Protein 2DBB (pdb70)

Organism: Pyrococcus horikoshii (strain ATCC 700860 / DSM 12428 / JCM 9974 / NBRC 100139 / OT-3) (NCBI:txid70601)

Nearest PDB structures (foldseek):
  2dbb-assembly1_B  TM=1.007E+00  e=8.522E-30  Pyrococcus horikoshii OT3
  7fby-assembly1_A  TM=9.165E-01  e=1.065E-13  Pyrococcus horikoshii OT3
  2zny-assembly2_C  TM=8.801E-01  e=9.626E-12  Pyrococcus horikoshii
  2cg4-assembly1_A  TM=8.301E-01  e=2.222E-11  Escherichia coli
  8q90-assembly1_B  TM=8.398E-01  e=3.535E-10  Haloferax mediterranei

B-factor: mean 34.54, std 11.0, range [16.41, 78.45]

Sequence (294 aa):
KLDRVDMQLVKILSENSRLTYRELADILNTTRQRIARRIDKLKKLGIIRKFTIIPDIDKLGYMYAIVLIKSKVPSDADKVISEISDIEYVKSVEKGVGRYNIIVRLLLPKDIKDAENLISEFLQRIKNAENVEVILISEVRKFEIIMRKLDRVDMQLVKILSENSRLTYRELADILNTTRQRIARRIDKLKKLGIIRKFTIIPDIDKLGYMYAIVLIKSKVPSDADKVISEISDIEYVKSVEKGVGRYNIIVRLLLPKDIKDAENLISEFLQRIKNAENVEVILISEVRKFEII

Foldseek 3Di:
DDDPLLVVLVVVCLVPVPDQLVNSCVVSVHDSVVSVVSVVVCCVVVVDVDRDDDDDLVVVQKWKKKKFFAAPDPVLLVVLCVQQVPDPQWDDWAADDDPGGIMTMGIGGPPVVRRVVVVVVSVVSRPRTPDMDMGTDPDDPDDGDD/DDDDDPLLVVVVVVCQVPVPDQLCNSCVVVVHDSVVSVVSVVVCCVVCVPVDRDDDDPLVVVQKWKKKKFFAAPDPVLVVQLCVLCVPPPQWDDWAADDDPGGIMTMGIFGNDPVRRVVVVVVSCVSRPRTPDMDMGTGPDDDDDGDD

CATH classification: 1.10.10.10 (+1 more: 3.30.70.920)

Solvent-accessible surface area: 14777 Å² total; per-residue (Å²): 228,25,62,195,28,1,38,83,0,1,99,24,0,4,117,58,0,62,23,65,71,146,74,0,4,98,81,16,133,43,71,136,137,152,0,33,164,58,1,41,80,0,93,159,107,21,6,6,107,42,18,2,0,1,2,31,11,71,81,8,0,48,38,5,0,5,0,0,1,58,4,98,73,116,71,30,2,69,140,12,0,81,82,0,24,131,10,132,11,0,6,4,0,1,36,5,89,46,89,0,19,0,5,0,14,0,14,1,23,66,72,110,159,73,0,90,90,42,20,52,68,0,58,127,84,16,146,98,27,100,41,57,42,44,0,40,6,75,81,44,99,29,14,55,2,16,181,94,192,50,67,191,45,15,37,69,0,0,84,37,0,9,98,58,0,63,24,69,70,128,78,0,4,108,102,36,141,44,59,106,88,138,0,31,148,70,1,85,106,2,95,161,81,22,7,6,101,37,23,0,0,2,6,37,13,75,101,12,35,62,24,5,0,6,0,0,0,69,18,114,65,109,83,26,5,64,130,9,0,68,58,0,26,129,21,106,39,0,2,4,0,0,53,9,97,34,115,8,30,0,5,0,14,0,15,0,44,104,75,114,130,71,4,71,87,33,20,64,104,0,55,138,98,20,101,81,26,108,71,55,49,38,0,58,8,67,70,56,115,36,17,42,4,22

Secondary structure (DSSP, 8-state):
---HHHHHHHHHHHH-TT--HHHHHHHTTS-HHHHHHHHHHHHHHTSEEEEEEEE-TGGGTEEEEEEEEEESSHHHHHHHHHHHTT-TTEEEEEEEESS-SEEEEEEEESSHHHHHHHHHHHHHT--SEEEEEEEEEEEEEEE---/-----HHHHHHHHHHTTBTT--HHHHHHHTTS-HHHHHHHHHHHHHTTSEEEEEEEE-TTTTTEEEEEEEEEESSHHHHHHHHHHHTT-TTEEEEEEEESS-SEEEEEEEESSHHHHHHHHHHHHHT--SEEEEEEEEEEEEEEE---

Radius of gyration: 19.8 Å; Cα contacts (8 Å, |Δi|>4): 548; chains: 2; bounding box: 39×53×53 Å

Structure (mmCIF, N/CA/C/O backbone):
data_2DBB
#
_entry.id   2DBB
#
_cell.length_a   46.330
_cell.length_b   118.810
_cell.length_c   132.850
_cell.angle_alpha   90.00
_cell.angle_beta   90.00
_cell.angle_gamma   90.00
#
_symmetry.space_group_name_H-M   'I 2 2 2'
#
loop_
_entity.id
_entity.type
_entity.pdbx_description
1 polymer 'Putative HTH-type transcriptional regulator PH0061'
2 water water
#
loop_
_atom_site.group_PDB
_atom_site.id
_atom_site.type_symbol
_atom_site.label_atom_id
_atom_site.label_alt_id
_atom_site.label_comp_id
_atom_site.label_asym_id
_atom_site.label_entity_id
_atom_site.label_seq_id
_atom_site.pdbx_PDB_ins_code
_atom_site.Cartn_x
_atom_site.Cartn_y
_atom_site.Cartn_z
_atom_site.occupancy
_atom_site.B_iso_or_equiv
_atom_site.auth_seq_id
_atom_site.auth_comp_id
_atom_site.auth_asym_id
_atom_site.auth_atom_id
_atom_site.pdbx_PDB_model_num
ATOM 1 N N . LYS A 1 6 ? 20.242 10.539 24.125 1.00 62.45 6 LYS A N 1
ATOM 2 C CA . LYS A 1 6 ? 21.377 11.348 24.654 1.00 62.17 6 LYS A CA 1
ATOM 3 C C . LYS A 1 6 ? 21.433 12.727 24.005 1.00 60.86 6 LYS A C 1
ATOM 4 O O . LYS A 1 6 ? 21.163 12.876 22.810 1.00 61.74 6 LYS A O 1
ATOM 10 N N . LEU A 1 7 ? 21.785 13.732 24.801 1.00 59.03 7 LEU A N 1
ATOM 11 C CA . LEU A 1 7 ? 21.894 15.100 24.307 1.00 56.65 7 LEU A CA 1
ATOM 12 C C . LEU A 1 7 ? 23.122 15.216 23.414 1.00 55.16 7 LEU A C 1
ATOM 13 O O . LEU A 1 7 ? 24.131 14.546 23.643 1.00 54.87 7 LEU A O 1
ATOM 18 N N . ASP A 1 8 ? 23.043 16.067 22.397 1.00 53.10 8 ASP A N 1
ATOM 19 C CA . ASP A 1 8 ? 24.173 16.233 21.501 1.00 51.71 8 ASP A CA 1
ATOM 20 C C . ASP A 1 8 ? 25.258 17.134 22.087 1.00 49.88 8 ASP A C 1
ATOM 21 O O . ASP A 1 8 ? 25.095 17.741 23.147 1.00 49.08 8 ASP A O 1
ATOM 26 N N . ARG A 1 9 ? 26.367 17.193 21.365 1.00 47.72 9 ARG A N 1
ATOM 27 C CA . ARG A 1 9 ? 27.548 17.971 21.707 1.00 45.59 9 ARG A CA 1
ATOM 28 C C . ARG A 1 9 ? 27.281 19.408 22.160 1.00 43.65 9 ARG A C 1
ATOM 29 O O . ARG A 1 9 ? 27.843 19.868 23.157 1.00 41.00 9 ARG A O 1
ATOM 37 N N . VAL A 1 10 ? 26.427 20.117 21.432 1.00 42.06 10 VAL A N 1
ATOM 38 C CA . VAL A 1 10 ? 26.115 21.500 21.771 1.00 39.98 10 VAL A CA 1
ATOM 39 C C . VAL A 1 10 ? 25.261 21.617 23.033 1.00 38.19 10 VAL A C 1
ATOM 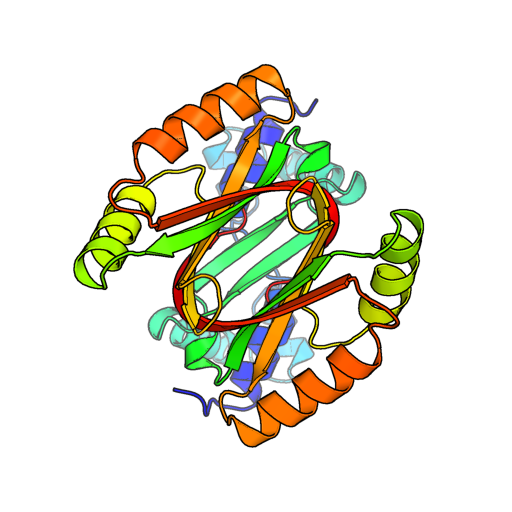40 O O . VAL A 1 10 ? 25.552 22.435 23.904 1.00 37.92 10 VAL A O 1
ATOM 44 N N . ASP A 1 11 ? 24.211 20.805 23.132 1.00 38.18 11 ASP A N 1
ATOM 45 C CA . ASP A 1 11 ? 23.335 20.823 24.305 1.00 38.93 11 ASP A CA 1
ATOM 46 C C . ASP A 1 11 ? 24.124 20.533 25.582 1.00 37.52 11 ASP A C 1
ATOM 47 O O . ASP A 1 11 ? 23.928 21.174 26.616 1.00 36.60 11 ASP A O 1
ATOM 52 N N . MET A 1 12 ? 25.016 19.555 25.497 1.00 36.54 12 MET A N 1
ATOM 53 C CA . MET A 1 12 ? 25.841 19.159 26.628 1.00 35.68 12 MET A CA 1
ATOM 54 C C . MET A 1 12 ? 26.700 20.351 27.066 1.00 34.26 12 MET A C 1
ATOM 55 O O . MET A 1 12 ? 26.797 20.662 28.255 1.00 31.70 12 MET A O 1
ATOM 60 N N . GLN A 1 13 ? 27.309 21.027 26.099 1.00 32.83 13 GLN A N 1
ATOM 61 C CA . GLN A 1 13 ? 28.155 22.176 26.402 1.00 33.62 13 GLN A CA 1
ATOM 62 C C . GLN A 1 13 ? 27.325 23.372 26.868 1.00 32.97 13 GLN A C 1
ATOM 63 O O . GLN A 1 13 ? 27.799 24.200 27.646 1.00 31.67 13 GLN A O 1
ATOM 69 N N . LEU A 1 14 ? 26.084 23.452 26.394 1.00 32.16 14 LEU A N 1
ATOM 70 C CA . LEU A 1 14 ? 25.186 24.537 26.777 1.00 32.96 14 LEU A CA 1
ATOM 71 C C . LEU A 1 14 ? 24.803 24.421 28.249 1.00 32.36 14 LEU A C 1
ATOM 72 O O . LEU A 1 14 ? 24.829 25.406 28.997 1.00 32.60 14 LEU A O 1
ATOM 77 N N . VAL A 1 15 ? 24.438 23.210 28.656 1.00 31.61 15 VAL A N 1
ATOM 78 C CA . VAL A 1 15 ? 24.062 22.948 30.039 1.00 31.71 15 VAL A CA 1
ATOM 79 C C . VAL A 1 15 ? 25.224 23.355 30.942 1.00 29.70 15 VAL A C 1
ATOM 80 O O . VAL A 1 15 ? 25.023 23.993 31.977 1.00 30.33 15 VAL A O 1
ATOM 84 N N . LYS A 1 16 ? 26.436 22.993 30.530 1.00 29.28 16 LYS A N 1
ATOM 85 C CA . LYS A 1 16 ? 27.654 23.309 31.274 1.00 30.81 16 LYS A CA 1
ATOM 86 C C . LYS A 1 16 ? 27.828 24.813 31.450 1.00 29.35 16 LYS A C 1
ATOM 87 O O . LYS A 1 16 ? 28.085 25.293 32.553 1.00 28.46 16 LYS A O 1
ATOM 93 N N . ILE A 1 17 ? 27.717 25.546 30.345 1.00 27.29 17 ILE A N 1
ATOM 94 C CA . ILE A 1 17 ? 27.856 26.995 30.360 1.00 26.02 17 ILE A CA 1
ATOM 95 C C . ILE A 1 17 ? 26.817 27.637 31.283 1.00 26.13 17 ILE A C 1
ATOM 96 O O . ILE A 1 17 ? 27.150 28.468 32.124 1.00 26.16 17 ILE A O 1
ATOM 101 N N . LEU A 1 18 ? 25.558 27.245 31.124 1.00 24.84 18 LEU A N 1
ATOM 102 C CA . LEU A 1 18 ? 24.489 27.794 31.945 1.00 24.87 18 LEU A CA 1
ATOM 103 C C . LEU A 1 18 ? 24.659 27.421 33.422 1.00 26.79 18 LEU A C 1
ATOM 104 O O . LEU A 1 18 ? 24.201 28.144 34.307 1.00 25.92 18 LEU A O 1
ATOM 109 N N . SER A 1 19 ? 25.322 26.298 33.692 1.00 27.67 19 SER A N 1
ATOM 110 C CA . SER A 1 19 ? 25.546 25.889 35.075 1.00 27.60 19 SER A CA 1
ATOM 111 C C . SER A 1 19 ? 26.552 26.839 35.710 1.00 27.06 19 SER A C 1
ATOM 112 O O . SER A 1 19 ? 26.553 27.031 36.924 1.00 25.90 19 SER A O 1
ATOM 115 N N . GLU A 1 20 ? 27.411 27.429 34.885 1.00 27.93 20 GLU A N 1
ATOM 116 C CA . GLU A 1 20 ? 28.413 28.366 35.388 1.00 31.58 20 GLU A CA 1
ATOM 117 C C . GLU A 1 20 ? 27.846 29.783 35.499 1.00 30.49 20 GLU A C 1
ATOM 118 O O . GLU A 1 20 ? 28.135 30.505 36.457 1.00 31.59 20 GLU A O 1
ATOM 124 N N . ASN A 1 21 ? 27.042 30.180 34.518 1.00 29.34 21 ASN A N 1
ATOM 125 C CA . ASN A 1 21 ? 26.430 31.511 34.511 1.00 29.49 21 ASN A CA 1
ATOM 126 C C . ASN A 1 21 ? 25.113 31.426 33.752 1.00 28.91 21 ASN A C 1
ATOM 127 O O . ASN A 1 21 ? 25.091 31.508 32.522 1.00 28.68 21 ASN A O 1
ATOM 132 N N . SER A 1 22 ? 24.019 31.272 34.486 1.00 27.29 22 SER A N 1
ATOM 133 C CA . SER A 1 22 ? 22.709 31.141 33.866 1.00 28.19 22 SER A CA 1
ATOM 134 C C . SER A 1 22 ? 22.115 32.444 33.339 1.00 28.40 22 SER A C 1
ATOM 135 O O . SER A 1 22 ? 21.050 32.416 32.729 1.00 28.59 22 SER A O 1
ATOM 138 N N . ARG A 1 23 ? 22.779 33.575 33.578 1.00 27.82 23 ARG A N 1
ATOM 139 C CA . ARG A 1 23 ? 22.271 34.858 33.094 1.00 30.41 23 ARG A CA 1
ATOM 140 C C . ARG A 1 23 ? 22.930 35.309 31.795 1.00 32.39 23 ARG A C 1
ATOM 141 O O . ARG A 1 23 ? 22.805 36.471 31.407 1.00 33.27 23 ARG A O 1
ATOM 149 N N . LEU A 1 24 ? 23.644 34.405 31.129 1.00 32.78 24 LEU A N 1
ATOM 150 C CA . LEU A 1 24 ? 24.290 34.754 29.869 1.00 33.00 24 LEU A CA 1
ATOM 151 C C . LEU A 1 24 ? 23.240 35.059 28.814 1.00 33.24 24 LEU A C 1
ATOM 152 O O . LEU A 1 24 ? 22.238 34.351 28.694 1.00 32.23 24 LEU A O 1
ATOM 157 N N . THR A 1 25 ? 23.467 36.125 28.057 1.00 35.02 25 THR A N 1
ATOM 158 C CA . THR A 1 25 ? 22.545 36.512 26.998 1.00 35.09 25 THR A CA 1
ATOM 159 C C . THR A 1 25 ? 22.686 35.512 25.857 1.00 36.14 25 THR A C 1
ATOM 160 O O . THR A 1 25 ? 23.746 34.900 25.688 1.00 35.03 25 THR A O 1
ATOM 164 N N . TYR A 1 26 ? 21.619 35.331 25.084 1.00 36.92 26 TYR A N 1
ATOM 165 C CA . TYR A 1 26 ? 21.660 34.407 23.956 1.00 37.60 26 TYR A CA 1
ATOM 166 C C . TYR A 1 26 ? 22.797 34.807 23.019 1.00 38.85 26 TYR A C 1
ATOM 167 O O . TYR A 1 26 ? 23.396 33.965 22.353 1.00 38.06 26 TYR A O 1
ATOM 176 N N . ARG A 1 27 ? 23.081 36.105 22.977 1.00 40.04 27 ARG A N 1
ATOM 177 C CA . ARG A 1 27 ? 24.148 36.637 22.143 1.00 42.04 27 ARG A CA 1
ATOM 178 C C . ARG A 1 27 ? 25.473 36.061 22.621 1.00 40.65 27 ARG A C 1
ATOM 179 O O . ARG A 1 27 ? 26.258 35.539 21.833 1.00 39.33 27 ARG A O 1
ATOM 187 N N . GLU A 1 28 ? 25.713 36.164 23.923 1.00 40.27 28 GLU A N 1
ATOM 188 C CA . GLU A 1 28 ? 26.944 35.651 24.506 1.00 40.42 28 GLU A CA 1
ATOM 189 C C . GLU A 1 28 ? 27.051 34.142 24.327 1.00 38.39 28 GLU A C 1
ATOM 190 O O . GLU A 1 28 ? 28.143 33.615 24.101 1.00 38.86 28 GLU A O 1
ATOM 196 N N . LEU A 1 29 ? 25.916 33.452 24.418 1.00 34.99 29 LEU A N 1
ATOM 197 C CA . LEU A 1 29 ? 25.890 32.002 24.264 1.00 35.08 29 LEU A CA 1
ATOM 198 C C . LEU A 1 29 ? 26.189 31.598 22.822 1.00 36.15 29 LEU A C 1
ATOM 199 O O . LEU A 1 29 ? 26.955 30.668 22.574 1.00 35.55 29 LEU A O 1
ATOM 204 N N . ALA A 1 30 ? 25.583 32.301 21.872 1.00 36.79 30 ALA A N 1
ATOM 205 C CA . ALA A 1 30 ? 25.807 32.010 20.462 1.00 37.63 30 ALA A CA 1
ATOM 206 C C . ALA A 1 30 ? 27.290 32.199 20.141 1.00 37.04 30 ALA A C 1
ATOM 207 O O . ALA A 1 30 ? 27.880 31.394 19.430 1.00 37.54 30 ALA A O 1
ATOM 209 N N . ASP A 1 31 ? 27.884 33.262 20.675 1.00 36.54 31 ASP A N 1
ATOM 210 C CA . ASP A 1 31 ? 29.297 33.541 20.457 1.00 38.62 31 ASP A CA 1
ATOM 211 C C . ASP A 1 31 ? 30.172 32.393 20.954 1.00 38.33 31 ASP A C 1
ATOM 212 O O . ASP A 1 31 ? 31.032 31.896 20.228 1.00 38.86 31 ASP A O 1
ATOM 217 N N . ILE A 1 32 ? 29.948 31.976 22.194 1.00 37.93 32 ILE A N 1
ATOM 218 C CA . ILE A 1 32 ? 30.722 30.892 22.780 1.00 37.01 32 ILE A CA 1
ATOM 219 C C . ILE A 1 32 ? 30.563 29.623 21.962 1.00 37.41 32 ILE A C 1
ATOM 220 O O . ILE A 1 32 ? 31.548 28.991 21.579 1.00 37.83 32 ILE A O 1
ATOM 225 N N . LEU A 1 33 ? 29.312 29.262 21.700 1.00 37.17 33 LEU A N 1
ATOM 226 C CA . LEU A 1 33 ? 28.996 28.057 20.950 1.00 38.13 33 LEU A CA 1
ATOM 227 C C . LEU A 1 33 ? 29.094 28.236 19.444 1.00 38.92 33 LEU A C 1
ATOM 228 O O . LEU A 1 33 ? 28.722 27.342 18.690 1.00 38.63 33 LEU A O 1
ATOM 233 N N . ASN A 1 34 ? 29.591 29.388 19.009 1.00 39.40 34 ASN A N 1
ATOM 234 C CA . ASN A 1 34 ? 29.748 29.662 17.583 1.00 41.70 34 ASN A CA 1
ATOM 235 C C . ASN A 1 34 ? 28.497 29.308 16.781 1.00 41.61 34 ASN A C 1
ATOM 236 O O . ASN A 1 34 ? 28.543 28.452 15.898 1.00 42.40 34 ASN A O 1
ATOM 241 N N . THR A 1 35 ? 27.384 29.964 17.088 1.00 41.75 35 THR A N 1
ATOM 242 C CA . THR A 1 35 ? 26.137 29.712 16.378 1.00 41.14 35 THR A CA 1
ATOM 243 C C . THR A 1 35 ? 25.289 30.985 16.393 1.00 42.02 35 THR A C 1
ATOM 244 O O . THR A 1 35 ? 25.800 32.069 16.676 1.00 41.10 35 THR A O 1
ATOM 248 N N . THR A 1 36 ? 24.002 30.860 16.086 1.00 43.86 36 THR A N 1
ATOM 249 C CA . THR A 1 36 ? 23.114 32.020 16.057 1.00 44.86 36 THR A CA 1
ATOM 250 C C . THR A 1 36 ? 22.184 32.082 17.260 1.00 46.04 36 THR A C 1
ATOM 251 O O . THR A 1 36 ? 21.766 31.048 17.788 1.00 46.66 36 THR A O 1
ATOM 255 N N . ARG A 1 37 ? 21.855 33.300 17.683 1.00 46.33 37 ARG A N 1
ATOM 256 C CA . ARG A 1 37 ? 20.965 33.498 18.819 1.00 46.40 37 ARG A CA 1
ATOM 257 C C . ARG A 1 37 ? 19.656 32.760 18.588 1.00 45.75 37 ARG A C 1
ATOM 258 O O . ARG A 1 37 ? 19.028 32.279 19.531 1.00 45.83 37 ARG A O 1
ATOM 266 N N . GLN A 1 38 ? 19.252 32.658 17.328 1.00 44.79 38 GLN A N 1
ATOM 267 C CA . GLN A 1 38 ? 18.024 31.954 16.991 1.00 45.69 38 GLN A CA 1
ATOM 268 C C . GLN A 1 38 ? 18.153 30.475 17.349 1.00 45.19 38 GLN A C 1
ATOM 269 O O . GLN A 1 38 ? 17.205 29.861 17.841 1.00 44.87 38 GLN A O 1
ATOM 275 N N . ARG A 1 39 ? 19.327 29.904 17.092 1.00 44.15 39 ARG A N 1
ATOM 276 C CA . ARG A 1 39 ? 19.562 28.495 17.390 1.00 44.02 39 ARG A CA 1
ATOM 277 C C . ARG A 1 39 ? 19.674 28.261 18.894 1.00 40.78 39 ARG A C 1
ATOM 278 O O . ARG A 1 39 ? 19.209 27.244 19.408 1.00 40.28 39 ARG A O 1
ATOM 286 N N . ILE A 1 40 ? 20.288 29.211 19.592 1.00 38.36 40 ILE A N 1
ATOM 287 C CA . ILE A 1 40 ? 20.441 29.129 21.037 1.00 37.04 40 ILE A CA 1
ATOM 288 C C . ILE A 1 40 ? 19.055 29.150 21.676 1.00 37.85 40 ILE A C 1
ATOM 289 O O . ILE A 1 40 ? 18.733 28.314 22.519 1.00 36.61 40 ILE A O 1
ATOM 294 N N . ALA A 1 41 ? 18.232 30.104 21.255 1.00 38.62 41 ALA A N 1
ATOM 295 C CA . ALA A 1 41 ? 16.876 30.229 21.776 1.00 40.04 41 ALA A CA 1
ATOM 296 C C . ALA A 1 41 ? 16.110 28.918 21.603 1.00 39.47 41 ALA A C 1
ATOM 297 O O . ALA A 1 41 ? 15.404 28.480 22.507 1.00 40.04 41 ALA A O 1
ATOM 299 N N . ARG A 1 42 ? 16.264 28.292 20.441 1.00 41.36 42 ARG A N 1
ATOM 300 C CA . ARG A 1 42 ? 15.582 27.032 20.148 1.00 42.33 42 ARG A CA 1
ATOM 301 C C . ARG A 1 42 ? 16.091 25.862 20.992 1.00 41.57 42 ARG A C 1
ATOM 302 O O . ARG A 1 42 ? 15.304 25.051 21.480 1.00 39.05 42 ARG A O 1
ATOM 310 N N . ARG A 1 43 ? 17.406 25.765 21.160 1.00 40.87 43 ARG A N 1
ATOM 311 C CA . ARG A 1 43 ? 17.962 24.678 21.960 1.00 40.49 43 ARG A CA 1
ATOM 312 C C . ARG A 1 43 ? 17.518 24.791 23.417 1.00 38.14 43 ARG A C 1
ATOM 313 O O . ARG A 1 43 ? 17.018 23.828 23.998 1.00 36.64 43 ARG A O 1
ATOM 321 N N . ILE A 1 44 ? 17.682 25.971 24.003 1.00 37.77 44 ILE A N 1
ATOM 322 C CA . ILE A 1 44 ? 17.279 26.173 25.384 1.00 38.45 44 ILE A CA 1
ATOM 323 C C . ILE A 1 44 ? 15.787 25.900 25.547 1.00 38.42 44 ILE A C 1
ATOM 324 O O . ILE A 1 44 ? 15.358 25.338 26.556 1.00 38.36 44 ILE A O 1
ATOM 329 N N . ASP A 1 45 ? 14.997 26.289 24.552 1.00 38.67 45 ASP A N 1
ATOM 330 C CA . ASP A 1 45 ? 13.562 26.053 24.616 1.00 40.39 45 ASP A CA 1
ATOM 331 C C . ASP A 1 45 ? 13.285 24.555 24.681 1.00 39.37 45 ASP A C 1
ATOM 332 O O . ASP A 1 45 ? 12.405 24.106 25.409 1.00 39.92 45 ASP A O 1
ATOM 337 N N . LYS A 1 46 ? 14.046 23.786 23.912 1.00 39.79 46 LYS A N 1
ATOM 338 C CA . LYS A 1 46 ? 13.890 22.337 23.878 1.00 39.84 46 LYS A CA 1
ATOM 339 C C . LYS A 1 46 ? 14.336 21.730 25.209 1.00 39.74 46 LYS A C 1
ATOM 340 O O . LYS A 1 46 ? 13.648 20.883 25.783 1.00 37.40 46 LYS A O 1
ATOM 346 N N . LEU A 1 47 ? 15.492 22.170 25.696 1.00 39.06 47 LEU A N 1
ATOM 347 C CA . LEU A 1 47 ? 16.021 21.666 26.957 1.00 39.66 47 LEU A CA 1
ATOM 348 C C . LEU A 1 47 ? 15.035 21.879 28.098 1.00 39.58 47 LEU A C 1
ATOM 349 O O . LEU A 1 47 ? 14.869 21.010 28.955 1.00 40.20 47 LEU A O 1
ATOM 354 N N . LYS A 1 48 ? 14.385 23.038 28.110 1.00 38.97 48 LYS A N 1
ATOM 355 C CA . LYS A 1 48 ? 13.417 23.346 29.156 1.00 40.45 48 LYS A CA 1
ATOM 356 C C . LYS A 1 48 ? 12.157 22.500 29.001 1.00 39.53 48 LYS A C 1
ATOM 357 O O . LYS A 1 48 ? 11.636 21.963 29.979 1.00 38.68 48 LYS A O 1
ATOM 363 N N . LYS A 1 49 ? 11.680 22.370 27.769 1.00 40.41 49 LYS A N 1
ATOM 364 C CA . LYS A 1 49 ? 10.482 21.588 27.512 1.00 42.03 49 LYS A CA 1
ATOM 365 C C . LYS A 1 49 ? 10.676 20.105 27.808 1.00 41.56 49 LYS A C 1
ATOM 366 O O . LYS A 1 49 ? 9.785 19.466 28.361 1.00 40.71 49 LYS A O 1
ATOM 372 N N . LEU A 1 50 ? 11.834 19.555 27.453 1.00 41.11 50 LEU A N 1
ATOM 373 C CA . LEU A 1 50 ? 12.102 18.144 27.728 1.00 40.61 50 LEU A CA 1
ATOM 374 C C . LEU A 1 50 ? 12.302 17.916 29.225 1.00 40.25 50 LEU A C 1
ATOM 375 O O . LEU A 1 50 ? 12.260 16.781 29.704 1.00 41.52 50 LEU A O 1
ATOM 380 N N . GLY A 1 51 ? 12.515 19.001 29.961 1.00 39.58 51 GLY A N 1
ATOM 381 C CA . GLY A 1 51 ? 12.711 18.890 31.396 1.00 37.24 51 GLY A CA 1
ATOM 382 C C . GLY A 1 51 ? 14.162 18.671 31.787 1.00 36.29 51 GLY A C 1
ATOM 383 O O . GLY A 1 51 ? 14.449 18.318 32.929 1.00 36.74 51 GLY A O 1
ATOM 384 N N . ILE A 1 52 ? 15.075 18.869 30.839 1.00 35.05 52 ILE A N 1
ATOM 385 C CA . ILE A 1 52 ? 16.500 18.702 31.099 1.00 33.78 52 ILE A CA 1
ATOM 386 C C . ILE A 1 52 ? 16.960 19.839 32.006 1.00 34.00 52 ILE A C 1
ATOM 387 O O . ILE A 1 52 ? 17.759 19.637 32.916 1.00 33.46 52 ILE A O 1
ATOM 392 N N . ILE A 1 53 ? 16.454 21.039 31.745 1.00 33.15 53 ILE A N 1
ATOM 393 C CA . ILE A 1 53 ? 16.748 22.187 32.584 1.00 33.18 53 ILE A CA 1
ATOM 394 C C . ILE A 1 53 ? 15.417 22.429 33.286 1.00 33.72 53 ILE A C 1
ATOM 395 O O . ILE A 1 53 ? 14.435 22.808 32.647 1.00 32.89 53 ILE A O 1
ATOM 400 N N . ARG A 1 54 ? 15.377 22.181 34.591 1.00 33.82 54 ARG A N 1
ATOM 401 C CA . ARG A 1 54 ? 14.147 22.358 35.352 1.00 34.09 54 ARG A CA 1
ATOM 402 C C . ARG A 1 54 ? 14.023 23.758 35.920 1.00 32.82 54 ARG A C 1
ATOM 403 O O . ARG A 1 54 ? 12.922 24.225 36.203 1.00 31.52 54 ARG A O 1
ATOM 411 N N . LYS A 1 55 ? 15.147 24.441 36.082 1.00 32.05 55 LYS A N 1
ATOM 412 C CA . LYS A 1 55 ? 15.077 25.759 36.678 1.00 31.45 55 LYS A CA 1
ATOM 413 C C . LYS A 1 55 ? 16.345 26.598 36.557 1.00 30.40 55 LYS A C 1
ATOM 414 O O . LYS A 1 55 ? 17.465 26.075 36.532 1.00 28.57 55 LYS A O 1
ATOM 420 N N . PHE A 1 56 ? 16.143 27.907 36.445 1.00 28.80 56 PHE A N 1
ATOM 421 C CA . PHE A 1 56 ? 17.233 28.869 36.389 1.00 28.21 56 PHE A CA 1
ATOM 422 C C . PHE A 1 56 ? 17.193 29.433 37.798 1.00 28.09 56 PHE A C 1
ATOM 423 O O . PHE A 1 56 ? 16.230 30.102 38.177 1.00 29.09 56 PHE A O 1
ATOM 431 N N . THR A 1 57 ? 18.224 29.136 38.581 1.00 27.60 57 THR A N 1
ATOM 432 C CA . THR A 1 57 ? 18.272 29.561 39.975 1.00 25.55 57 THR A CA 1
ATOM 433 C C . THR A 1 57 ? 19.618 30.186 40.346 1.00 25.92 57 THR A C 1
ATOM 434 O O . THR A 1 57 ? 20.425 30.520 39.479 1.00 25.13 57 THR A O 1
ATOM 438 N N . ILE A 1 58 ? 19.848 30.360 41.642 1.00 26.37 58 ILE A N 1
ATOM 439 C CA . ILE A 1 58 ? 21.101 30.925 42.120 1.00 28.31 58 ILE A CA 1
ATOM 440 C C . ILE A 1 58 ? 21.586 30.112 43.313 1.00 28.89 58 ILE A C 1
ATOM 441 O O . ILE A 1 58 ? 20.821 29.358 43.920 1.00 27.52 58 ILE A O 1
ATOM 446 N N . ILE A 1 59 ? 22.870 30.259 43.621 1.00 28.22 59 ILE A N 1
ATOM 447 C CA . ILE A 1 59 ? 23.470 29.608 44.770 1.00 28.68 59 ILE A CA 1
ATOM 448 C C . ILE A 1 59 ? 23.807 30.765 45.709 1.00 30.25 59 ILE A C 1
ATOM 449 O O . ILE A 1 59 ? 24.758 31.512 45.480 1.00 29.24 59 ILE A O 1
ATOM 454 N N . PRO A 1 60 ? 23.001 30.955 46.755 1.00 30.87 60 PRO A N 1
ATOM 455 C CA . PRO A 1 60 ? 23.242 32.033 47.717 1.00 31.43 60 PRO A CA 1
ATOM 456 C C . PRO A 1 60 ? 24.084 31.545 48.891 1.00 30.31 60 PRO A C 1
ATOM 457 O O . PRO A 1 60 ? 24.257 30.344 49.081 1.00 30.03 60 PRO A O 1
ATOM 461 N N . ASP A 1 61 ? 24.619 32.475 49.673 1.00 31.18 61 ASP A N 1
ATOM 462 C CA . ASP A 1 61 ? 25.395 32.092 50.843 1.00 30.70 61 ASP A CA 1
ATOM 463 C C . ASP A 1 61 ? 24.389 31.988 51.983 1.00 30.59 61 ASP A C 1
ATOM 464 O O . ASP A 1 61 ? 23.985 32.997 52.560 1.00 29.13 61 ASP A O 1
ATOM 469 N N . ILE A 1 62 ? 23.986 30.754 52.278 1.00 29.75 62 ILE A N 1
ATOM 470 C CA . ILE A 1 62 ? 23.018 30.434 53.321 1.00 29.88 62 ILE A CA 1
ATOM 471 C C . ILE A 1 62 ? 23.322 31.103 54.652 1.00 27.83 62 ILE A C 1
ATOM 472 O O . ILE A 1 62 ? 22.434 31.655 55.303 1.00 24.55 62 ILE A O 1
ATOM 477 N N . ASP A 1 63 ? 24.581 31.048 55.058 1.00 27.72 63 ASP A N 1
ATOM 478 C CA . ASP A 1 63 ? 24.980 31.658 56.312 1.00 30.00 63 ASP A CA 1
ATOM 479 C C . ASP A 1 63 ? 24.685 33.156 56.341 1.00 29.35 63 ASP A C 1
ATOM 480 O O . ASP A 1 63 ? 24.206 33.683 57.343 1.00 28.89 63 ASP A O 1
ATOM 485 N N . LYS A 1 64 ? 24.976 33.841 55.241 1.00 30.22 64 LYS A N 1
ATOM 486 C CA . LYS A 1 64 ? 24.743 35.277 55.163 1.00 29.22 64 LYS A CA 1
ATOM 487 C C . LYS A 1 64 ? 23.264 35.653 55.173 1.00 29.30 64 LYS A C 1
ATOM 488 O O . LYS A 1 64 ? 22.918 36.807 55.426 1.00 30.39 64 LYS A O 1
ATOM 494 N N . LEU A 1 65 ? 22.386 34.694 54.895 1.00 27.66 65 LEU A N 1
ATOM 495 C CA . LEU A 1 65 ? 20.950 34.979 54.905 1.00 27.12 65 LEU A CA 1
ATOM 496 C C . LEU A 1 65 ? 20.338 34.656 56.269 1.00 26.31 65 LEU A C 1
ATOM 497 O O . LEU A 1 65 ? 19.149 34.899 56.503 1.00 27.15 65 LEU A O 1
ATOM 502 N N . GLY A 1 66 ? 21.148 34.097 57.161 1.00 24.93 66 GLY A N 1
ATOM 503 C CA . GLY A 1 66 ? 20.661 33.767 58.492 1.00 23.87 66 GLY A CA 1
ATOM 504 C C . GLY A 1 66 ? 20.126 32.355 58.667 1.00 24.48 66 GLY A C 1
ATOM 505 O O . GLY A 1 66 ? 19.410 32.077 59.627 1.00 24.48 66 GLY A O 1
ATOM 506 N N . TYR A 1 67 ? 20.474 31.460 57.749 1.00 24.44 67 TYR A N 1
ATOM 507 C CA . TYR A 1 67 ? 20.022 30.077 57.814 1.00 23.21 67 TYR A CA 1
ATOM 508 C C . TYR A 1 67 ? 21.189 29.111 57.965 1.00 24.92 67 TYR A C 1
ATOM 509 O O . TYR A 1 67 ? 22.355 29.490 57.829 1.00 24.18 67 TYR A O 1
ATOM 518 N N . MET A 1 68 ? 20.857 27.852 58.238 1.00 22.66 68 MET A N 1
ATOM 519 C CA . MET A 1 68 ? 21.850 26.801 58.334 1.00 23.40 68 MET A CA 1
ATOM 520 C C . MET A 1 68 ? 21.188 25.544 57.781 1.00 23.81 68 MET A C 1
ATOM 521 O O . MET A 1 68 ? 19.961 25.403 57.819 1.00 22.32 68 MET A O 1
ATOM 526 N N . TYR A 1 69 ? 21.991 24.651 57.222 1.00 21.33 69 TYR A N 1
ATOM 527 C CA . TYR A 1 69 ? 21.446 23.416 56.695 1.00 21.50 69 TYR A CA 1
ATOM 528 C C . TYR A 1 69 ? 21.492 22.330 57.747 1.00 20.64 69 TYR A C 1
ATOM 529 O O . TYR A 1 69 ? 22.179 22.441 58.763 1.00 21.92 69 TYR A O 1
ATOM 538 N N . ALA A 1 70 ? 20.751 21.272 57.469 1.00 22.53 70 ALA A N 1
ATOM 539 C CA . ALA A 1 70 ? 20.700 20.089 58.307 1.00 20.33 70 ALA A CA 1
ATOM 540 C C . ALA A 1 70 ? 20.443 18.981 57.313 1.00 20.22 70 ALA A C 1
ATOM 541 O O . ALA A 1 70 ? 19.637 19.144 56.399 1.00 19.62 70 ALA A O 1
ATOM 543 N N . ILE A 1 71 ? 21.166 17.879 57.463 1.00 20.24 71 ILE A N 1
ATOM 544 C CA . ILE A 1 71 ? 20.999 16.728 56.596 1.00 20.01 71 ILE A CA 1
ATOM 545 C C . ILE A 1 71 ? 20.378 15.635 57.459 1.00 19.92 71 ILE A C 1
ATOM 546 O O . ILE A 1 71 ? 20.874 15.342 58.539 1.00 20.45 71 ILE A O 1
ATOM 551 N N . VAL A 1 72 ? 19.287 15.037 57.004 1.00 19.19 72 VAL A N 1
ATOM 552 C CA . VAL A 1 72 ? 18.689 13.973 57.788 1.00 18.70 72 VAL A CA 1
ATOM 553 C C . VAL A 1 72 ? 18.895 12.666 57.037 1.00 18.17 72 VAL A C 1
ATOM 554 O O . VAL A 1 72 ? 18.626 12.582 55.837 1.00 19.04 72 VAL A O 1
ATOM 558 N N . LEU A 1 73 ? 19.407 11.661 57.741 1.00 17.07 73 LEU A N 1
ATOM 559 C CA . LEU A 1 73 ? 19.657 10.353 57.150 1.00 18.78 73 LEU A CA 1
ATOM 560 C C . LEU A 1 73 ? 18.604 9.407 57.697 1.00 19.17 73 LEU A C 1
ATOM 561 O O . LEU A 1 73 ? 18.448 9.276 58.911 1.00 18.09 73 LEU A O 1
ATOM 566 N N . ILE A 1 74 ? 17.890 8.744 56.801 1.00 18.46 74 ILE A N 1
ATOM 567 C CA . ILE A 1 74 ? 16.832 7.844 57.222 1.00 18.86 74 ILE A CA 1
ATOM 568 C C . ILE A 1 74 ? 16.973 6.447 56.650 1.00 18.15 74 ILE A C 1
ATOM 569 O O . ILE A 1 74 ? 17.225 6.269 55.462 1.00 18.59 74 ILE A O 1
ATOM 574 N N . LYS A 1 75 ? 16.808 5.454 57.512 1.00 19.98 75 LYS A N 1
ATOM 575 C CA . LYS A 1 75 ? 16.854 4.069 57.082 1.00 22.39 75 LYS A CA 1
ATOM 576 C C . LYS A 1 75 ? 15.489 3.466 57.431 1.00 24.35 75 LYS A C 1
ATOM 577 O O . LYS A 1 75 ? 15.154 3.300 58.606 1.00 25.35 75 LYS A O 1
ATOM 583 N N . SER A 1 76 ? 14.701 3.158 56.408 1.00 25.49 76 SER A N 1
ATOM 584 C CA . SER A 1 76 ? 13.367 2.579 56.594 1.00 24.71 76 SER A CA 1
ATOM 585 C C . SER A 1 76 ? 13.498 1.148 57.084 1.00 23.39 76 SER A C 1
ATOM 586 O O . SER A 1 76 ? 14.531 0.501 56.864 1.00 23.31 76 SER A O 1
ATOM 589 N N . LYS A 1 77 ? 12.452 0.649 57.733 1.00 21.22 77 LYS A N 1
ATOM 590 C CA . LYS A 1 77 ? 12.457 -0.719 58.220 1.00 21.41 77 LYS A CA 1
ATOM 591 C C . LYS A 1 77 ? 12.228 -1.643 57.026 1.00 21.82 77 LYS A C 1
ATOM 592 O O . LYS A 1 77 ? 12.799 -2.722 56.962 1.00 19.45 77 LYS A O 1
ATOM 598 N N . VAL A 1 78 ? 11.380 -1.217 56.090 1.00 22.19 78 VAL A N 1
ATOM 599 C CA . VAL A 1 78 ? 11.118 -1.993 54.876 1.00 24.88 78 VAL A CA 1
ATOM 600 C C . VAL A 1 78 ? 11.125 -1.010 53.709 1.00 24.76 78 VAL A C 1
ATOM 601 O O . VAL A 1 78 ? 10.745 0.148 53.868 1.00 25.81 78 VAL A O 1
ATOM 605 N N . PRO A 1 79 ? 11.569 -1.456 52.522 1.00 25.15 79 PRO A N 1
ATOM 606 C CA . PRO A 1 79 ? 11.641 -0.621 51.320 1.00 26.80 79 PRO A CA 1
ATOM 607 C C . PRO A 1 79 ? 10.413 0.222 51.008 1.00 28.60 79 PRO A C 1
ATOM 608 O O . PRO A 1 79 ? 10.538 1.428 50.778 1.00 29.52 79 PRO A O 1
ATOM 612 N N . SER A 1 80 ? 9.234 -0.396 51.003 1.00 28.95 80 SER A N 1
ATOM 613 C CA . SER A 1 80 ? 8.003 0.333 50.685 1.00 31.33 80 SER A CA 1
ATOM 614 C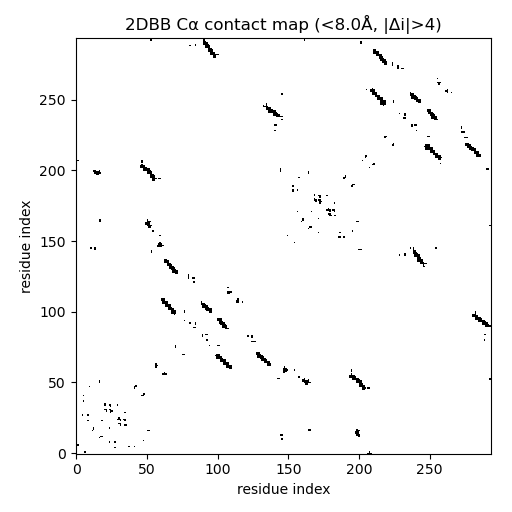 C . SER A 1 80 ? 7.723 1.525 51.595 1.00 30.57 80 SER A C 1
ATOM 615 O O . SER A 1 80 ? 6.985 2.426 51.213 1.00 32.85 80 SER A O 1
ATOM 618 N N . ASP A 1 81 ? 8.311 1.542 52.788 1.00 31.99 81 ASP A N 1
ATOM 619 C CA . ASP A 1 81 ? 8.109 2.663 53.708 1.00 33.66 81 ASP A CA 1
ATOM 620 C C . ASP A 1 81 ? 8.735 3.959 53.177 1.00 33.49 81 ASP A C 1
ATOM 621 O O . ASP A 1 81 ? 8.238 5.054 53.443 1.00 35.36 81 ASP A O 1
ATOM 626 N N . ALA A 1 82 ? 9.828 3.834 52.436 1.00 31.12 82 ALA A N 1
ATOM 627 C CA . ALA A 1 82 ? 10.519 5.000 51.893 1.00 32.98 82 ALA A CA 1
ATOM 628 C C . ALA A 1 82 ? 9.606 5.892 51.054 1.00 34.05 82 ALA A C 1
ATOM 629 O O . ALA A 1 82 ? 9.632 7.119 51.184 1.00 32.80 82 ALA A O 1
ATOM 631 N N . ASP A 1 83 ? 8.802 5.282 50.191 1.00 35.03 83 ASP A N 1
ATOM 632 C CA . ASP A 1 83 ? 7.891 6.054 49.354 1.00 36.98 83 ASP A CA 1
ATOM 633 C C . ASP A 1 83 ? 6.864 6.792 50.202 1.00 34.90 83 ASP A C 1
ATOM 634 O O . ASP A 1 83 ? 6.486 7.921 49.892 1.00 35.00 83 ASP A O 1
ATOM 639 N N . LYS A 1 84 ? 6.423 6.157 51.280 1.00 34.44 84 LYS A N 1
ATOM 640 C CA . LYS A 1 84 ? 5.446 6.776 52.163 1.00 35.38 84 LYS A CA 1
ATOM 641 C C . LYS A 1 84 ? 6.027 8.030 52.809 1.00 35.20 84 LYS A C 1
ATOM 642 O O . LYS A 1 84 ? 5.388 9.083 52.824 1.00 34.68 84 LYS A O 1
ATOM 648 N N . VAL A 1 85 ? 7.241 7.911 53.340 1.00 34.20 85 VAL A N 1
ATOM 649 C CA . VAL A 1 85 ? 7.908 9.038 53.982 1.00 32.87 85 VAL A CA 1
ATOM 650 C C . VAL A 1 85 ? 8.127 10.164 52.979 1.00 33.36 85 VAL A C 1
ATOM 651 O O . VAL A 1 85 ? 7.851 11.330 53.263 1.00 33.85 85 VAL A O 1
ATOM 655 N N . ILE A 1 86 ? 8.623 9.809 51.802 1.00 34.44 86 ILE A N 1
ATOM 656 C CA . ILE A 1 86 ? 8.880 10.795 50.764 1.00 36.66 86 ILE A CA 1
ATOM 657 C C . ILE A 1 86 ? 7.617 11.577 50.399 1.00 39.02 86 ILE A C 1
ATOM 658 O O . ILE A 1 86 ? 7.659 12.793 50.223 1.00 39.75 86 ILE A O 1
ATOM 663 N N . SER A 1 87 ? 6.492 10.882 50.298 1.00 40.83 87 SER A N 1
ATOM 664 C CA . SER A 1 87 ? 5.232 11.534 49.962 1.00 43.04 87 SER A CA 1
ATOM 665 C C . SER A 1 87 ? 4.800 12.474 51.078 1.00 42.88 87 SER A C 1
ATOM 666 O O . SER A 1 87 ? 4.244 13.542 50.829 1.00 43.37 87 SER A O 1
ATOM 669 N N . GLU A 1 88 ? 5.070 12.066 52.311 1.00 42.36 88 GLU A N 1
ATOM 670 C CA . GLU A 1 88 ? 4.704 12.842 53.484 1.00 42.62 88 GLU A CA 1
ATOM 671 C C . GLU A 1 88 ? 5.565 14.085 53.750 1.00 41.49 88 GLU A C 1
ATOM 672 O O . GLU A 1 88 ? 5.077 15.061 54.324 1.00 41.43 88 GLU A O 1
ATOM 678 N N . ILE A 1 89 ? 6.831 14.056 53.339 1.00 37.71 89 ILE A N 1
ATOM 679 C CA . ILE A 1 89 ? 7.730 15.181 53.599 1.00 35.79 89 ILE A CA 1
ATOM 680 C C . ILE A 1 89 ? 8.069 16.077 52.415 1.00 35.69 89 ILE A C 1
ATOM 681 O O . ILE A 1 89 ? 8.495 17.213 52.604 1.00 35.64 89 ILE A O 1
ATOM 686 N N . SER A 1 90 ? 7.897 15.570 51.201 1.00 35.44 90 SER A N 1
ATOM 687 C CA . SER A 1 90 ? 8.233 16.335 50.004 1.00 36.69 90 SER A CA 1
ATOM 688 C C . SER A 1 90 ? 7.567 17.702 49.858 1.00 37.04 90 SER A C 1
ATOM 689 O O . SER A 1 90 ? 8.083 18.567 49.148 1.00 38.36 90 SER A O 1
ATOM 692 N N . ASP A 1 91 ? 6.434 17.901 50.525 1.00 36.19 91 ASP A N 1
ATOM 693 C CA . ASP A 1 91 ? 5.708 19.165 50.441 1.00 36.38 91 ASP A CA 1
ATOM 694 C C . ASP A 1 91 ? 6.084 20.195 51.503 1.00 34.46 91 ASP A C 1
ATOM 695 O O . ASP A 1 91 ? 5.717 21.365 51.392 1.00 36.20 91 ASP A O 1
ATOM 700 N N .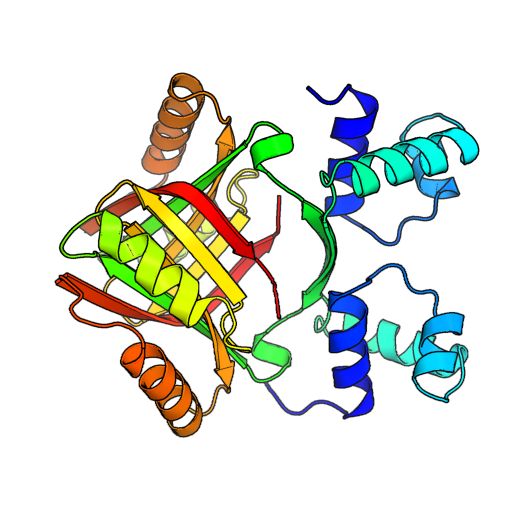 ILE A 1 92 ? 6.806 19.771 52.533 1.00 30.71 92 ILE A N 1
ATOM 701 C CA . ILE A 1 92 ? 7.209 20.694 53.588 1.00 29.76 92 ILE A CA 1
ATOM 702 C C . ILE A 1 92 ? 8.106 21.784 52.997 1.00 28.70 92 ILE A C 1
ATOM 703 O O . ILE A 1 92 ? 9.090 21.497 52.317 1.00 27.30 92 ILE A O 1
ATOM 708 N N . GLU A 1 93 ? 7.744 23.037 53.256 1.00 29.08 93 GLU A N 1
ATOM 709 C CA . GLU A 1 93 ? 8.460 24.198 52.728 1.00 29.78 93 GLU A CA 1
ATOM 710 C C . GLU A 1 93 ? 9.973 24.249 52.957 1.00 28.22 93 GLU A C 1
ATOM 711 O O . GLU A 1 93 ? 10.732 24.565 52.037 1.00 24.98 93 GLU A O 1
ATOM 717 N N . TYR A 1 94 ? 10.411 23.949 54.175 1.00 25.42 94 TYR A N 1
ATOM 718 C CA . TYR A 1 94 ? 11.833 23.992 54.486 1.00 23.65 94 TYR A CA 1
ATOM 719 C C . TYR A 1 94 ? 12.614 22.728 54.121 1.00 23.74 94 TYR A C 1
ATOM 720 O O . TYR A 1 94 ? 13.798 22.612 54.450 1.00 22.46 94 TYR A O 1
ATOM 729 N N . VAL A 1 95 ? 11.952 21.778 53.462 1.00 20.61 95 VAL A N 1
ATOM 730 C CA . VAL A 1 95 ? 12.642 20.581 53.004 1.00 23.14 95 VAL A CA 1
ATOM 731 C C . VAL A 1 95 ? 13.145 20.992 51.618 1.00 24.47 95 VAL A C 1
ATOM 732 O O . VAL A 1 95 ? 12.347 21.272 50.722 1.00 27.31 95 VAL A O 1
ATOM 736 N N . LYS A 1 96 ? 14.467 21.039 51.452 1.00 22.88 96 LYS A N 1
ATOM 737 C CA . LYS A 1 96 ? 15.073 21.482 50.203 1.00 22.38 96 LYS A CA 1
ATOM 738 C C . LYS A 1 96 ? 15.364 20.391 49.190 1.00 21.98 96 LYS A C 1
ATOM 739 O O . LYS A 1 96 ? 15.380 20.651 47.990 1.00 21.26 96 LYS A O 1
ATOM 745 N N . SER A 1 97 ? 15.626 19.182 49.664 1.00 21.15 97 SER A N 1
ATOM 746 C CA . SER A 1 97 ? 15.884 18.078 48.756 1.00 21.69 97 SER A CA 1
ATOM 747 C C . SER A 1 97 ? 15.559 16.774 49.445 1.00 20.65 97 SER A C 1
ATOM 748 O O . SER A 1 97 ? 15.715 16.628 50.657 1.00 19.76 97 SER A O 1
ATOM 751 N N . VAL A 1 98 ? 15.079 15.832 48.652 1.00 19.88 98 VAL A N 1
ATOM 752 C CA . VAL A 1 98 ? 14.714 14.525 49.147 1.00 19.87 98 VAL A CA 1
ATOM 753 C C . VAL A 1 98 ? 15.220 13.551 48.109 1.00 20.15 98 VAL A C 1
ATOM 754 O O . VAL A 1 98 ? 14.952 13.704 46.920 1.00 20.68 98 VAL A O 1
ATOM 758 N N . GLU A 1 99 ? 15.948 12.544 48.560 1.00 18.11 99 GLU A N 1
ATOM 759 C CA . GLU A 1 99 ? 16.493 11.576 47.640 1.00 20.76 99 GLU A CA 1
ATOM 760 C C . GLU A 1 99 ? 16.360 10.170 48.171 1.00 20.32 99 GLU A C 1
ATOM 761 O O . GLU A 1 99 ? 16.485 9.929 49.374 1.00 18.54 99 GLU A O 1
ATOM 767 N N . LYS A 1 100 ? 16.083 9.243 47.266 1.00 21.08 100 LYS A N 1
ATOM 768 C CA . LYS A 1 100 ? 15.982 7.841 47.644 1.00 24.56 100 LYS A CA 1
ATOM 769 C C . LYS A 1 100 ? 17.376 7.310 47.364 1.00 22.24 100 LYS A C 1
ATOM 770 O O . LYS A 1 100 ? 17.964 7.640 46.338 1.00 21.81 100 LYS A O 1
ATOM 776 N N . GLY A 1 101 ? 17.912 6.503 48.268 1.00 21.91 101 GLY A N 1
ATOM 777 C CA . GLY A 1 101 ? 19.252 5.990 48.054 1.00 24.28 101 GLY A CA 1
ATOM 778 C C . GLY A 1 101 ? 19.435 4.520 48.352 1.00 24.07 101 GLY A C 1
ATOM 779 O O . GLY A 1 101 ? 18.550 3.879 48.908 1.00 23.51 101 GLY A O 1
ATOM 780 N N . VAL A 1 102 ? 20.599 3.998 47.977 1.00 25.51 102 VAL A N 1
ATOM 781 C CA . VAL A 1 102 ? 20.945 2.603 48.205 1.00 26.08 102 VAL A CA 1
ATOM 782 C C . VAL A 1 102 ? 22.218 2.548 49.048 1.00 27.20 102 VAL A C 1
ATOM 783 O O . VAL A 1 102 ? 23.267 3.057 48.646 1.00 24.85 102 VAL A O 1
ATOM 787 N N . GLY A 1 103 ? 22.123 1.919 50.211 1.00 26.56 103 GLY A N 1
ATOM 788 C CA . GLY A 1 103 ? 23.270 1.825 51.091 1.00 27.80 103 GLY A CA 1
ATOM 789 C C . GLY A 1 103 ? 22.811 1.744 52.530 1.00 26.84 103 GLY A C 1
ATOM 790 O O . GLY A 1 103 ? 21.746 1.198 52.804 1.00 27.62 103 GLY A O 1
ATOM 791 N N . ARG A 1 104 ? 23.603 2.290 53.447 1.00 26.67 104 ARG A N 1
ATOM 792 C CA . ARG A 1 104 ? 23.266 2.270 54.866 1.00 25.90 104 ARG A CA 1
ATOM 793 C C . ARG A 1 104 ? 21.974 3.049 55.168 1.00 26.02 104 ARG A C 1
ATOM 794 O O . ARG A 1 104 ? 21.273 2.754 56.137 1.00 24.18 104 ARG A O 1
ATOM 802 N N . TYR A 1 105 ? 21.682 4.057 54.351 1.00 25.07 105 TYR A N 1
ATOM 803 C CA . TYR A 1 105 ? 20.466 4.851 54.518 1.00 24.39 105 TYR A CA 1
ATOM 804 C C . TYR A 1 105 ? 19.776 4.892 53.157 1.00 24.86 105 TYR A C 1
ATOM 805 O O . TYR A 1 105 ? 20.445 4.977 52.124 1.00 24.20 105 TYR A O 1
ATOM 814 N N . ASN A 1 106 ? 18.448 4.819 53.140 1.00 23.26 106 ASN A N 1
ATOM 815 C CA . ASN A 1 106 ? 17.750 4.849 51.864 1.00 21.96 106 ASN A CA 1
ATOM 816 C C . ASN A 1 106 ? 17.043 6.165 51.589 1.00 22.45 106 ASN A C 1
ATOM 817 O O . ASN A 1 106 ? 16.475 6.359 50.518 1.00 21.29 106 ASN A O 1
ATOM 822 N N . ILE A 1 107 ? 17.075 7.076 52.559 1.00 23.04 107 ILE A N 1
ATOM 823 C CA . ILE A 1 107 ? 16.485 8.393 52.351 1.00 22.47 107 ILE A CA 1
ATOM 824 C C . ILE A 1 107 ? 17.384 9.475 52.921 1.00 20.43 107 ILE A C 1
ATOM 825 O O . ILE A 1 107 ? 17.772 9.425 54.088 1.00 18.52 107 ILE A O 1
ATOM 830 N N . ILE A 1 108 ? 17.701 10.458 52.094 1.00 18.81 108 ILE A N 1
ATOM 831 C CA . ILE A 1 108 ? 18.529 11.561 52.524 1.00 18.86 108 ILE A CA 1
ATOM 832 C C . ILE A 1 108 ? 17.744 12.841 52.271 1.00 19.58 108 ILE A C 1
ATOM 833 O O . ILE A 1 108 ? 17.228 13.073 51.172 1.00 19.47 108 ILE A O 1
ATOM 838 N N . VAL A 1 109 ? 17.643 13.655 53.311 1.00 17.08 109 VAL A N 1
ATOM 839 C CA . VAL A 1 109 ? 16.896 14.900 53.252 1.00 19.34 109 VAL A CA 1
ATOM 840 C C . VAL A 1 109 ? 17.742 16.086 53.702 1.00 20.42 109 VAL A C 1
ATOM 841 O O . VAL A 1 109 ? 18.495 15.990 54.674 1.00 20.66 109 VAL A O 1
ATOM 845 N N . ARG A 1 110 ? 17.624 17.200 52.987 1.00 20.03 110 ARG A N 1
ATOM 846 C CA . ARG A 1 110 ? 18.335 18.414 53.365 1.00 19.74 110 ARG A CA 1
ATOM 847 C C . ARG A 1 110 ? 17.281 19.434 53.816 1.00 20.56 110 ARG A C 1
ATOM 848 O O . ARG A 1 110 ? 16.297 19.678 53.116 1.00 20.28 110 ARG A O 1
ATOM 856 N N . LEU A 1 111 ? 17.486 20.011 54.993 1.00 19.38 111 LEU A N 1
ATOM 857 C CA . LEU A 1 111 ? 16.564 20.996 55.534 1.00 19.33 111 LEU A CA 1
ATOM 858 C C . LEU A 1 111 ? 17.241 22.357 55.594 1.00 21.24 111 LEU A C 1
ATOM 859 O O . LEU A 1 111 ? 18.459 22.445 55.785 1.00 20.40 111 LEU A O 1
ATOM 864 N N . LEU A 1 112 ? 16.448 23.412 55.418 1.00 20.14 112 LEU A N 1
ATOM 865 C CA . LEU A 1 112 ? 16.947 24.772 55.520 1.00 21.93 112 LEU A CA 1
ATOM 866 C C . LEU A 1 112 ? 16.334 25.246 56.819 1.00 22.43 112 LEU A C 1
ATOM 867 O O . LEU A 1 112 ? 15.114 25.221 56.982 1.00 24.15 112 LEU A O 1
ATOM 872 N N . LEU A 1 113 ? 17.177 25.674 57.744 1.00 21.56 113 LEU A N 1
ATOM 873 C CA . LEU A 1 113 ? 16.703 26.101 59.044 1.00 23.37 113 LEU A CA 1
ATOM 874 C C . LEU A 1 113 ? 17.280 27.437 59.487 1.00 23.83 113 LEU A C 1
ATOM 875 O O . LEU A 1 113 ? 18.316 27.874 58.996 1.00 23.12 113 LEU A O 1
ATOM 880 N N . PRO A 1 114 ? 16.597 28.112 60.420 1.00 25.14 114 PRO A N 1
ATOM 881 C CA . PRO A 1 114 ? 17.095 29.393 60.918 1.00 25.76 114 PRO A CA 1
ATOM 882 C C . PRO A 1 114 ? 18.297 29.039 61.801 1.00 25.85 114 PRO A C 1
ATOM 883 O O . PRO A 1 114 ? 18.382 27.923 62.302 1.00 25.50 114 PRO A O 1
ATOM 887 N N . LYS A 1 115 ? 19.226 29.966 61.986 1.00 26.39 115 LYS A N 1
ATOM 888 C CA . LYS A 1 115 ? 20.401 29.673 62.799 1.00 29.76 115 LYS A CA 1
ATOM 889 C C . LYS A 1 115 ? 20.096 29.566 64.292 1.00 29.80 115 LYS A C 1
ATOM 890 O O . LYS A 1 115 ? 20.843 28.926 65.032 1.00 31.87 115 LYS A O 1
ATOM 896 N N . ASP A 1 116 ? 19.006 30.183 64.739 1.00 30.74 116 ASP A N 1
ATOM 897 C CA . ASP A 1 116 ? 18.640 30.107 66.154 1.00 31.35 116 ASP A CA 1
ATOM 898 C C . ASP A 1 116 ? 18.322 28.649 66.470 1.00 30.39 116 ASP A C 1
ATOM 899 O O . ASP A 1 116 ? 17.351 28.100 65.957 1.00 29.84 116 ASP A O 1
ATOM 904 N N . ILE A 1 117 ? 19.134 28.029 67.320 1.00 29.62 117 ILE A N 1
ATOM 905 C CA . ILE A 1 117 ? 18.945 26.626 67.653 1.00 28.28 117 ILE A CA 1
ATOM 906 C C . ILE A 1 117 ? 17.553 26.274 68.179 1.00 28.74 117 ILE A C 1
ATOM 907 O O . ILE A 1 117 ? 17.055 25.181 67.919 1.00 26.27 117 ILE A O 1
ATOM 912 N N . LYS A 1 118 ? 16.928 27.180 68.925 1.00 28.47 118 LYS A N 1
ATOM 913 C CA . LYS A 1 118 ? 15.595 26.895 69.449 1.00 29.99 118 LYS A CA 1
ATOM 914 C C . LYS A 1 118 ? 14.591 26.822 68.310 1.00 29.08 118 LYS A C 1
ATOM 915 O O . LYS A 1 118 ? 13.777 25.898 68.251 1.00 30.57 118 LYS A O 1
ATOM 921 N N . ASP A 1 119 ? 14.656 27.790 67.399 1.00 28.30 119 ASP A N 1
ATOM 922 C CA . ASP A 1 119 ? 13.738 27.815 66.264 1.00 28.17 119 ASP A CA 1
ATOM 923 C C . ASP A 1 119 ? 14.030 26.667 65.312 1.00 26.41 119 ASP A C 1
ATOM 924 O O . ASP A 1 119 ? 13.116 26.127 64.691 1.00 25.09 119 ASP A O 1
ATOM 929 N N . ALA A 1 120 ? 15.304 26.302 65.194 1.00 22.57 120 ALA A N 1
ATOM 930 C CA . ALA A 1 120 ? 15.695 25.205 64.321 1.00 22.61 120 ALA A CA 1
ATOM 931 C C . ALA A 1 120 ? 15.159 23.888 64.875 1.00 22.11 120 ALA A C 1
ATOM 932 O O . ALA A 1 120 ? 14.698 23.032 64.121 1.00 24.07 120 ALA A O 1
ATOM 934 N N . GLU A 1 121 ? 15.232 23.735 66.195 1.00 23.28 121 GLU A N 1
ATOM 935 C CA . GLU A 1 121 ? 14.759 22.529 66.871 1.00 25.05 121 GLU A CA 1
ATOM 936 C C . GLU A 1 121 ? 13.261 22.356 66.657 1.00 24.83 121 GLU A C 1
ATOM 937 O O . GLU A 1 121 ? 12.773 21.239 66.468 1.00 24.16 121 GLU A O 1
ATOM 943 N N . ASN A 1 122 ? 12.533 23.467 66.691 1.00 26.03 122 ASN A N 1
ATOM 944 C CA . ASN A 1 122 ? 11.095 23.429 66.484 1.00 27.41 122 ASN A CA 1
ATOM 945 C C . ASN A 1 122 ? 10.805 22.855 65.107 1.00 26.69 122 ASN A C 1
ATOM 946 O O . ASN A 1 122 ? 9.968 21.967 64.967 1.00 27.62 122 ASN A O 1
ATOM 951 N N . LEU A 1 123 ? 11.514 23.344 64.093 1.00 24.03 123 LEU A N 1
ATOM 952 C CA . LEU A 1 123 ? 11.310 22.859 62.732 1.00 23.82 123 LEU A CA 1
ATOM 953 C C . LEU A 1 123 ? 11.757 21.416 62.571 1.00 22.03 123 LEU A C 1
ATOM 954 O O . LEU A 1 123 ? 11.108 20.640 61.884 1.00 19.44 123 LEU A O 1
ATOM 959 N N . ILE A 1 124 ? 12.868 21.050 63.203 1.00 21.63 124 ILE A N 1
ATOM 960 C CA . ILE A 1 124 ? 13.340 19.672 63.107 1.00 21.76 124 ILE A CA 1
ATOM 961 C C . ILE A 1 124 ? 12.322 18.714 63.749 1.00 20.66 124 ILE A C 1
ATOM 962 O O . ILE A 1 124 ? 11.992 17.676 63.177 1.00 19.98 124 ILE A O 1
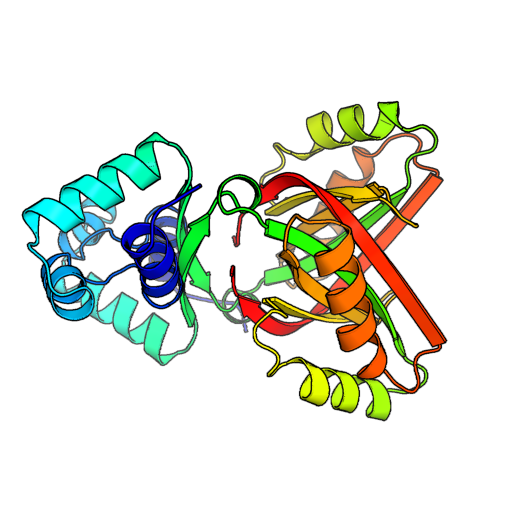ATOM 967 N N . SER A 1 125 ? 11.818 19.073 64.927 1.00 23.86 125 SER A N 1
ATOM 968 C CA . SER A 1 125 ? 10.835 18.245 65.620 1.00 26.49 125 SER A CA 1
ATOM 969 C C . SER A 1 125 ? 9.538 18.103 64.820 1.00 26.98 125 SER A C 1
ATOM 970 O O . SER A 1 125 ? 8.914 17.044 64.818 1.00 26.30 125 SER A O 1
ATOM 973 N N . GLU A 1 126 ? 9.129 19.171 64.149 1.00 26.45 126 GLU A N 1
ATOM 974 C CA . GLU A 1 126 ? 7.915 19.121 63.343 1.00 30.72 126 GLU A CA 1
ATOM 975 C C . GLU A 1 126 ? 8.134 18.159 62.178 1.00 30.05 126 GLU A C 1
ATOM 976 O O . GLU A 1 126 ? 7.229 17.420 61.777 1.00 29.51 126 GLU A O 1
ATOM 982 N N . PHE A 1 127 ? 9.348 18.179 61.639 1.00 28.15 127 PHE A N 1
ATOM 983 C CA . PHE A 1 127 ? 9.699 17.320 60.521 1.00 25.74 127 PHE A CA 1
ATOM 984 C C . PHE A 1 127 ? 9.809 15.854 60.936 1.00 25.06 127 PHE A C 1
ATOM 985 O O . PHE A 1 127 ? 9.267 14.977 60.269 1.00 25.47 127 PHE A O 1
ATOM 993 N N . LEU A 1 128 ? 10.519 15.592 62.031 1.00 25.68 128 LEU A N 1
ATOM 994 C CA . LEU A 1 128 ? 10.710 14.225 62.511 1.00 26.03 128 LEU A CA 1
ATOM 995 C C . LEU A 1 128 ? 9.392 13.554 62.868 1.00 28.42 128 LEU A C 1
ATOM 996 O O . LEU A 1 128 ? 9.254 12.338 62.754 1.00 26.80 128 LEU A O 1
ATOM 1001 N N . GLN A 1 129 ? 8.426 14.360 63.290 1.00 29.68 129 GLN A N 1
ATOM 1002 C CA . GLN A 1 129 ? 7.112 13.858 63.655 1.00 32.82 129 GLN A CA 1
ATOM 1003 C C . GLN A 1 129 ? 6.476 13.141 62.465 1.00 32.62 129 GLN A C 1
ATOM 1004 O O . GLN A 1 129 ? 5.727 12.182 62.633 1.00 32.11 129 GLN A O 1
ATOM 1010 N N . ARG A 1 130 ? 6.784 13.601 61.258 1.00 33.23 130 ARG A N 1
ATOM 1011 C CA . ARG A 1 130 ? 6.206 12.994 60.065 1.00 36.46 130 ARG A CA 1
ATOM 1012 C C . ARG A 1 130 ? 6.906 11.737 59.569 1.00 37.07 130 ARG A C 1
ATOM 1013 O O . ARG A 1 130 ? 6.499 11.159 58.564 1.00 38.41 130 ARG A O 1
ATOM 1021 N N . ILE A 1 131 ? 7.954 11.317 60.267 1.00 37.13 131 ILE A N 1
ATOM 1022 C CA . ILE A 1 131 ? 8.693 10.122 59.891 1.00 37.60 131 ILE A CA 1
ATOM 1023 C C . ILE A 1 131 ? 8.288 9.004 60.837 1.00 38.74 131 ILE A C 1
ATOM 1024 O O . ILE A 1 131 ? 8.819 8.873 61.939 1.00 39.29 131 ILE A O 1
ATOM 1029 N N . LYS A 1 132 ? 7.347 8.186 60.390 1.00 40.25 132 LYS A N 1
ATOM 1030 C CA . LYS A 1 132 ? 6.841 7.112 61.219 1.00 41.11 132 LYS A CA 1
ATOM 1031 C C . LYS A 1 132 ? 7.571 5.784 61.094 1.00 41.03 132 LYS A C 1
ATOM 1032 O O . LYS A 1 132 ? 7.905 5.337 59.994 1.00 41.52 132 LYS A O 1
ATOM 1038 N N . ASN A 1 133 ? 7.813 5.170 62.248 1.00 40.02 133 ASN A N 1
ATOM 1039 C CA . ASN A 1 133 ? 8.430 3.856 62.342 1.00 39.46 133 ASN A CA 1
ATOM 1040 C C . ASN A 1 133 ? 9.675 3.642 61.479 1.00 37.84 133 ASN A C 1
ATOM 1041 O O . ASN A 1 133 ? 9.702 2.743 60.644 1.00 37.82 133 ASN A O 1
ATOM 1046 N N . ALA A 1 134 ? 10.702 4.461 61.679 1.00 35.71 134 ALA A N 1
ATOM 1047 C CA . ALA A 1 134 ? 11.939 4.310 60.918 1.00 32.38 134 ALA A CA 1
ATOM 1048 C C . ALA A 1 134 ? 12.880 3.431 61.723 1.00 30.21 134 ALA A C 1
ATOM 1049 O O . ALA A 1 134 ? 12.757 3.347 62.938 1.00 32.18 134 ALA A O 1
ATOM 1051 N N . GLU A 1 135 ? 13.814 2.774 61.048 1.00 29.14 135 GLU A N 1
ATOM 1052 C CA . GLU A 1 135 ? 14.792 1.928 61.727 1.00 27.00 135 GLU A CA 1
ATOM 1053 C C . GLU A 1 135 ? 15.889 2.833 62.303 1.00 26.35 135 GLU A C 1
ATOM 1054 O O . GLU A 1 135 ? 16.294 2.688 63.460 1.00 24.53 135 GLU A O 1
ATOM 1060 N N . ASN A 1 136 ? 16.366 3.766 61.485 1.00 24.69 136 ASN A N 1
ATOM 1061 C CA . ASN A 1 136 ? 17.390 4.708 61.916 1.00 25.04 136 ASN A CA 1
ATOM 1062 C C . ASN A 1 136 ? 17.116 6.097 61.365 1.00 22.22 136 ASN A C 1
ATOM 1063 O O . ASN A 1 136 ? 16.728 6.247 60.210 1.00 20.61 136 ASN A O 1
ATOM 1068 N N . VAL A 1 137 ? 17.314 7.107 62.204 1.00 20.13 137 VAL A N 1
ATOM 1069 C CA . VAL A 1 137 ? 17.155 8.496 61.797 1.00 21.79 137 VAL A CA 1
ATOM 1070 C C . VAL A 1 137 ? 18.318 9.258 62.415 1.00 22.31 137 VAL A C 1
ATOM 1071 O O . VAL A 1 137 ? 18.495 9.246 63.632 1.00 23.57 137 VAL A O 1
ATOM 1075 N N . GLU A 1 138 ? 19.118 9.901 61.573 1.00 23.83 138 GLU A N 1
ATOM 1076 C CA . GLU A 1 138 ? 20.274 10.667 62.037 1.00 23.98 138 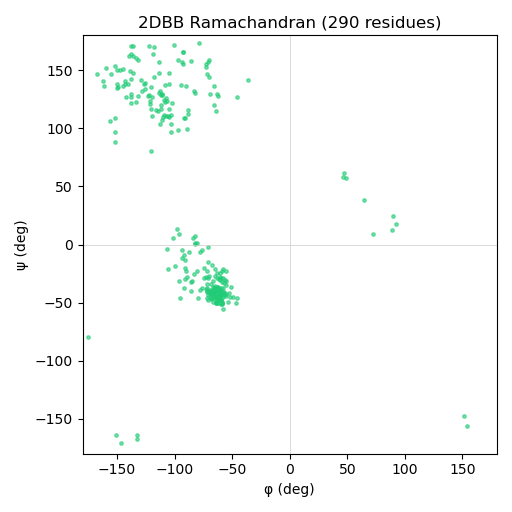GLU A CA 1
ATOM 1077 C C . GLU A 1 138 ? 20.136 12.098 61.563 1.00 23.50 138 GLU A C 1
ATOM 1078 O O . GLU A 1 138 ? 19.899 12.334 60.383 1.00 22.93 138 GLU A O 1
ATOM 1084 N N . VAL A 1 139 ? 20.267 13.049 62.481 1.00 22.71 139 VAL A N 1
ATOM 1085 C CA . VAL A 1 139 ? 20.187 14.450 62.114 1.00 24.34 139 VAL A CA 1
ATOM 1086 C C . VAL A 1 139 ? 21.582 15.051 62.231 1.00 22.75 139 VAL A C 1
ATOM 1087 O O . VAL A 1 139 ? 22.226 14.962 63.269 1.00 24.97 139 VAL A O 1
ATOM 1091 N N . ILE A 1 140 ? 22.053 15.643 61.148 1.00 23.17 140 ILE A N 1
ATOM 1092 C CA . ILE A 1 140 ? 23.368 16.260 61.134 1.00 21.43 140 ILE A CA 1
ATOM 1093 C C . ILE A 1 140 ? 23.241 17.740 60.811 1.00 21.93 140 ILE A C 1
ATOM 1094 O O . ILE A 1 140 ? 22.787 18.107 59.727 1.00 20.84 140 ILE A O 1
ATOM 1099 N N . LEU A 1 141 ? 23.623 18.585 61.761 1.00 21.23 141 LEU A N 1
ATOM 1100 C CA . LEU A 1 141 ? 23.573 20.023 61.554 1.00 21.50 141 LEU A CA 1
ATOM 1101 C C . LEU A 1 141 ? 24.850 20.403 60.815 1.00 22.03 141 LEU A C 1
ATOM 1102 O O . LEU A 1 141 ? 25.941 19.973 61.189 1.00 23.09 141 LEU A O 1
ATOM 1107 N N . ILE A 1 142 ? 24.710 21.192 59.757 1.00 21.40 142 ILE A N 1
ATOM 1108 C CA . ILE A 1 142 ? 25.856 21.623 58.977 1.00 21.32 142 ILE A CA 1
ATOM 1109 C C . ILE A 1 142 ? 26.455 22.909 59.543 1.00 22.51 142 ILE A C 1
ATOM 1110 O O . ILE A 1 142 ? 25.842 23.971 59.492 1.00 24.46 142 ILE A O 1
ATOM 1115 N N . SER A 1 143 ? 27.663 22.808 60.078 1.00 24.48 143 SER A N 1
ATOM 1116 C CA . SER A 1 143 ? 28.332 23.965 60.658 1.00 24.64 143 SER A CA 1
ATOM 1117 C C . SER A 1 143 ? 28.977 24.823 59.583 1.00 23.93 143 SER A C 1
ATOM 1118 O O . SER A 1 143 ? 29.201 26.012 59.787 1.00 25.09 143 SER A O 1
ATOM 1121 N N . GLU A 1 144 ? 29.267 24.230 58.430 1.00 25.70 144 GLU A N 1
ATOM 1122 C CA . GLU A 1 144 ? 29.908 24.990 57.370 1.00 26.18 144 GLU A CA 1
ATOM 1123 C C . GLU A 1 144 ? 29.800 24.365 55.987 1.00 24.94 144 GLU A C 1
ATOM 1124 O O . GLU A 1 144 ? 29.908 23.151 55.825 1.00 23.14 144 GLU A O 1
ATOM 1130 N N . VAL A 1 145 ? 29.584 25.216 54.991 1.00 24.31 145 VAL A N 1
ATOM 1131 C CA . VAL A 1 145 ? 29.490 24.792 53.599 1.00 25.10 145 VAL A CA 1
ATOM 1132 C C . VAL A 1 145 ? 30.802 25.216 52.942 1.00 26.39 145 VAL A C 1
ATOM 1133 O O . VAL A 1 145 ? 31.054 26.407 52.758 1.00 27.75 145 VAL A O 1
ATOM 1137 N N . ARG A 1 146 ? 31.642 24.248 52.599 1.00 25.72 146 ARG A N 1
ATOM 1138 C CA . ARG A 1 146 ? 32.933 24.562 51.995 1.00 26.65 146 ARG A CA 1
ATOM 1139 C C . ARG A 1 146 ? 32.861 24.612 50.477 1.00 26.02 146 ARG A C 1
ATOM 1140 O O . ARG A 1 146 ? 33.716 25.198 49.825 1.00 25.96 146 ARG A O 1
ATOM 1148 N N . LYS A 1 147 ? 31.837 23.985 49.916 1.00 25.14 147 LYS A N 1
ATOM 1149 C CA . LYS A 1 147 ? 31.652 23.982 48.478 1.00 24.97 147 LYS A CA 1
ATOM 1150 C C . LYS A 1 147 ? 30.207 23.610 48.202 1.00 26.16 147 LYS A C 1
ATOM 1151 O O . LYS A 1 147 ? 29.660 22.702 48.836 1.00 22.58 147 LYS A O 1
ATOM 1157 N N . PHE A 1 148 ? 29.582 24.317 47.270 1.00 25.46 148 PHE A N 1
ATOM 1158 C CA . PHE A 1 148 ? 28.198 24.019 46.927 1.00 27.93 148 PHE A CA 1
ATOM 1159 C C . PHE A 1 148 ? 27.932 24.404 45.480 1.00 29.10 148 PHE A C 1
ATOM 1160 O O . PHE A 1 148 ? 27.888 25.584 45.143 1.00 26.80 148 PHE A O 1
ATOM 1168 N N . GLU A 1 149 ? 27.765 23.394 44.633 1.00 31.81 149 GLU A N 1
ATOM 1169 C CA . GLU A 1 149 ? 27.490 23.589 43.216 1.00 35.61 149 GLU A CA 1
ATOM 1170 C C . GLU A 1 149 ? 26.445 22.574 42.783 1.00 37.56 149 GLU A C 1
ATOM 1171 O O . GLU A 1 149 ? 26.222 21.578 43.472 1.00 38.14 149 GLU A O 1
ATOM 1177 N N . ILE A 1 150 ? 25.809 22.829 41.644 1.00 39.59 150 ILE A N 1
ATOM 1178 C CA . ILE A 1 150 ? 24.808 21.917 41.098 1.00 43.91 150 ILE A CA 1
ATOM 1179 C C . ILE A 1 150 ? 25.313 21.496 39.723 1.00 46.87 150 ILE A C 1
ATOM 1180 O O . ILE A 1 150 ? 24.879 22.035 38.703 1.00 49.24 150 ILE A O 1
ATOM 1185 N N . ILE A 1 151 ? 26.229 20.537 39.698 1.00 49.32 151 ILE A N 1
ATOM 1186 C CA . ILE A 1 151 ? 26.812 20.077 38.444 1.00 52.55 151 ILE A CA 1
ATOM 1187 C C . ILE A 1 151 ? 27.786 21.140 37.938 1.00 52.99 151 ILE A C 1
ATOM 1188 O O . ILE A 1 151 ? 27.522 21.733 36.874 1.00 55.64 151 ILE A O 1
ATOM 1194 N N . MET B 1 4 ? 25.760 38.053 59.358 1.00 76.34 4 MET B N 1
ATOM 1195 C CA . MET B 1 4 ? 25.564 36.616 59.704 1.00 76.10 4 MET B CA 1
ATOM 1196 C C . MET B 1 4 ? 24.086 36.232 59.672 1.00 75.76 4 MET B C 1
ATOM 1197 O O . MET B 1 4 ? 23.729 35.094 59.982 1.00 75.49 4 MET B O 1
ATOM 1202 N N . ARG B 1 5 ? 23.230 37.184 59.304 1.00 75.21 5 ARG B N 1
ATOM 1203 C CA . ARG B 1 5 ? 21.794 36.928 59.228 1.00 74.68 5 ARG B CA 1
ATOM 1204 C C . ARG B 1 5 ? 20.957 38.081 58.675 1.00 74.21 5 ARG B C 1
ATOM 1205 O O . ARG B 1 5 ? 20.569 38.066 57.506 1.00 74.11 5 ARG B O 1
ATOM 1213 N N . LYS B 1 6 ? 20.681 39.076 59.516 1.00 73.76 6 LYS B N 1
ATOM 1214 C CA . LYS B 1 6 ? 19.857 40.220 59.123 1.00 72.69 6 LYS B CA 1
ATOM 1215 C C . LYS B 1 6 ? 20.209 40.828 57.771 1.00 71.45 6 LYS B C 1
ATOM 1216 O O . LYS B 1 6 ? 21.360 41.186 57.516 1.00 72.03 6 LYS B O 1
ATOM 1222 N N . LEU B 1 7 ? 19.197 40.946 56.915 1.00 69.06 7 LEU B N 1
ATOM 1223 C CA . LEU B 1 7 ? 19.363 41.503 55.577 1.00 65.93 7 LEU B CA 1
ATOM 1224 C C . LEU B 1 7 ? 18.066 42.180 55.135 1.00 63.24 7 LEU B C 1
ATOM 1225 O O . LEU B 1 7 ? 16.977 41.654 55.362 1.00 62.79 7 LEU B O 1
ATOM 1230 N N . ASP B 1 8 ? 18.196 43.346 54.509 1.00 60.37 8 ASP B N 1
ATOM 1231 C CA . ASP B 1 8 ? 17.055 44.125 54.024 1.00 57.31 8 ASP B CA 1
ATOM 1232 C C . ASP B 1 8 ? 15.903 43.264 53.488 1.00 55.51 8 ASP B C 1
ATOM 1233 O O . ASP B 1 8 ? 16.127 42.244 52.834 1.00 53.97 8 ASP B O 1
ATOM 1238 N N . ARG B 1 9 ? 14.670 43.688 53.762 1.00 53.46 9 ARG B N 1
ATOM 1239 C CA . ARG B 1 9 ? 13.483 42.949 53.334 1.00 51.78 9 ARG B CA 1
ATOM 1240 C C . ARG B 1 9 ? 13.359 42.776 51.821 1.00 49.40 9 ARG B C 1
ATOM 1241 O O . ARG B 1 9 ? 12.933 41.721 51.344 1.00 48.10 9 ARG B O 1
ATOM 1249 N N . VAL B 1 10 ? 13.714 43.812 51.069 1.00 45.77 10 VAL B N 1
ATOM 1250 C CA . VAL B 1 10 ? 13.642 43.743 49.615 1.00 41.82 10 VAL B CA 1
ATOM 1251 C C . VAL B 1 10 ? 14.741 42.842 49.058 1.00 39.45 10 VAL B C 1
ATOM 1252 O O . VAL B 1 10 ? 14.540 42.155 48.058 1.00 38.34 10 VAL B O 1
ATOM 1256 N N . ASP B 1 11 ? 15.905 42.842 49.701 1.00 37.54 11 ASP B N 1
ATOM 1257 C CA . ASP B 1 11 ? 16.999 41.994 49.244 1.00 36.39 11 ASP B CA 1
ATOM 1258 C C . ASP B 1 11 ? 16.600 40.525 49.365 1.00 33.44 11 ASP B C 1
ATOM 1259 O O . ASP B 1 11 ? 16.900 39.719 48.487 1.00 28.65 11 ASP B O 1
ATOM 1264 N N . MET B 1 12 ? 15.916 40.178 50.451 1.00 33.60 12 MET B N 1
ATOM 1265 C CA . MET B 1 12 ? 15.498 38.796 50.648 1.00 34.52 12 MET B CA 1
ATOM 1266 C C . MET B 1 12 ? 14.474 38.377 49.590 1.00 32.21 12 MET B C 1
ATOM 1267 O O . MET B 1 12 ? 14.543 37.274 49.063 1.00 31.99 12 MET B O 1
ATOM 1272 N N . GLN B 1 13 ? 13.533 39.260 49.274 1.00 31.91 13 GLN B N 1
ATOM 1273 C CA . GLN B 1 13 ? 12.519 38.944 48.267 1.00 31.40 13 GLN B CA 1
ATOM 1274 C C . GLN B 1 13 ? 13.217 38.686 46.939 1.00 28.94 13 GLN B C 1
ATOM 1275 O O . GLN B 1 13 ? 12.907 37.734 46.225 1.00 28.02 13 GLN B O 1
ATOM 1281 N N . LEU B 1 14 ? 14.178 39.548 46.637 1.00 26.98 14 LEU B N 1
ATOM 1282 C CA . LEU B 1 14 ? 14.965 39.470 45.419 1.00 28.02 14 LEU B CA 1
ATOM 1283 C C . LEU B 1 14 ? 15.675 38.110 45.346 1.00 25.87 14 LEU B C 1
ATOM 1284 O O . LEU B 1 14 ? 15.716 37.470 44.301 1.00 25.00 14 LEU B O 1
ATOM 1289 N N . VAL B 1 15 ? 16.226 37.670 46.470 1.00 25.97 15 VAL B N 1
ATOM 1290 C CA . VAL B 1 15 ? 16.908 36.388 46.530 1.00 25.12 15 VAL B CA 1
ATOM 1291 C C . VAL B 1 15 ? 15.904 35.264 46.279 1.00 26.02 15 VAL B C 1
ATOM 1292 O O . VAL B 1 15 ? 16.166 34.333 45.510 1.00 25.35 15 VAL B O 1
ATOM 1296 N N . LYS B 1 16 ? 14.753 35.361 46.932 1.00 26.33 16 LYS B N 1
ATOM 1297 C CA . LYS B 1 16 ? 13.693 34.369 46.782 1.00 27.30 16 LYS B CA 1
ATOM 1298 C C . LYS B 1 16 ? 13.263 34.259 45.313 1.00 25.96 16 LYS B C 1
ATOM 1299 O O . LYS B 1 16 ? 13.106 33.162 44.783 1.00 25.29 16 LYS B O 1
ATOM 1305 N N . ILE B 1 17 ? 13.082 35.405 44.660 1.00 25.49 17 ILE B N 1
ATOM 1306 C CA . ILE B 1 17 ? 12.662 35.435 43.263 1.00 25.06 17 ILE B CA 1
ATOM 1307 C C . ILE B 1 17 ? 13.716 34.872 42.310 1.00 24.80 17 ILE B C 1
ATOM 1308 O O . ILE B 1 17 ? 13.407 34.030 41.467 1.00 24.53 17 ILE B O 1
ATOM 1313 N N . LEU B 1 18 ? 14.954 35.332 42.451 1.00 24.29 18 LEU B N 1
ATOM 1314 C CA . LEU B 1 18 ? 16.052 34.877 41.605 1.00 23.18 18 LEU B CA 1
ATOM 1315 C C . LEU B 1 18 ? 16.318 33.387 41.723 1.00 25.56 18 LEU B C 1
ATOM 1316 O O . LEU B 1 18 ? 16.865 32.774 40.805 1.00 25.80 18 LEU B O 1
ATOM 1321 N N . SER B 1 19 ? 15.938 32.804 42.854 1.00 24.01 19 SER B N 1
ATOM 1322 C CA . SER B 1 19 ? 16.145 31.383 43.055 1.00 26.82 19 SER B CA 1
ATOM 1323 C C . SER B 1 19 ? 15.156 30.557 42.232 1.00 26.62 19 SER B C 1
ATOM 1324 O O . SER B 1 19 ? 15.407 29.379 41.969 1.00 25.60 19 SER B O 1
ATOM 1327 N N . GLU B 1 20 ? 14.047 31.175 41.815 1.00 26.54 20 GLU B N 1
ATOM 1328 C CA . GLU B 1 20 ? 13.035 30.490 41.002 1.00 27.09 20 GLU B CA 1
ATOM 1329 C C . GLU B 1 20 ? 13.248 30.781 39.515 1.00 27.35 20 GLU B C 1
ATOM 1330 O O . GLU B 1 20 ? 12.943 29.942 38.660 1.00 25.61 20 GLU B O 1
ATOM 1336 N N . ASN B 1 21 ? 13.759 31.976 39.213 1.00 25.77 21 ASN B N 1
ATOM 1337 C CA . ASN B 1 21 ? 14.038 32.377 37.835 1.00 25.69 21 ASN B CA 1
ATOM 1338 C C . ASN B 1 21 ? 15.190 33.381 37.812 1.00 25.38 21 ASN B C 1
ATOM 1339 O O . ASN B 1 21 ? 14.978 34.593 37.832 1.00 25.11 21 ASN B O 1
ATOM 1344 N N . SER B 1 22 ? 16.410 32.861 37.745 1.00 23.56 22 SER B N 1
ATOM 1345 C CA . SER B 1 22 ? 17.596 33.692 37.746 1.00 24.82 22 SER B CA 1
ATOM 1346 C C . SER B 1 22 ? 17.818 34.499 36.471 1.00 25.60 22 SER B C 1
ATOM 1347 O O . SER B 1 22 ? 18.784 35.258 36.393 1.00 25.16 22 SER B O 1
ATOM 1350 N N . ARG B 1 23 ? 16.951 34.341 35.472 1.00 26.38 23 ARG B N 1
ATOM 1351 C CA . ARG B 1 23 ? 17.122 35.086 34.222 1.00 28.36 23 ARG B CA 1
ATOM 1352 C C . ARG B 1 23 ? 16.205 36.295 34.083 1.00 28.42 23 ARG B C 1
ATOM 1353 O O . ARG B 1 23 ? 16.180 36.938 33.038 1.00 32.55 23 ARG B O 1
ATOM 1361 N N . LEU B 1 24 ? 15.453 36.613 35.128 1.00 28.36 24 LEU B N 1
ATOM 1362 C CA . LEU B 1 24 ? 14.569 37.770 35.080 1.00 28.07 24 LEU B CA 1
ATOM 1363 C C . LEU B 1 24 ? 15.401 39.045 34.917 1.00 28.01 24 LEU B C 1
ATOM 1364 O O . LEU B 1 24 ? 16.363 39.259 35.647 1.00 27.62 24 LEU B O 1
ATOM 1369 N N . THR B 1 25 ? 15.036 39.880 33.949 1.00 28.53 25 THR B N 1
ATOM 1370 C CA . THR B 1 25 ? 15.753 41.132 33.704 1.00 28.72 25 THR B CA 1
ATOM 1371 C C . THR B 1 25 ? 15.477 42.099 34.851 1.00 27.76 25 THR B C 1
ATOM 1372 O O . THR B 1 25 ? 14.478 41.945 35.561 1.00 25.06 25 THR B O 1
ATOM 1376 N N . TYR B 1 26 ? 16.353 43.091 35.030 1.00 27.08 26 TYR B N 1
ATOM 1377 C CA . TYR B 1 26 ? 16.174 44.074 36.098 1.00 28.23 26 TYR B CA 1
ATOM 1378 C C . TYR B 1 26 ? 14.820 44.774 35.963 1.00 28.46 26 TYR B C 1
ATOM 1379 O O . TYR B 1 26 ? 14.189 45.142 36.954 1.00 27.98 26 TYR B O 1
ATOM 1388 N N . ARG B 1 27 ? 14.385 44.956 34.723 1.00 29.19 27 ARG B N 1
ATOM 1389 C CA . ARG B 1 27 ? 13.111 45.600 34.439 1.00 30.21 27 ARG B CA 1
ATOM 1390 C C . ARG B 1 27 ? 11.958 44.748 34.996 1.00 28.63 27 ARG B C 1
ATOM 1391 O O . ARG B 1 27 ? 11.096 45.261 35.708 1.00 28.74 27 ARG B O 1
ATOM 1399 N N . GLU B 1 28 ? 11.953 43.453 34.688 1.00 25.86 28 GLU B N 1
ATOM 1400 C CA . GLU B 1 28 ? 10.914 42.557 35.193 1.00 27.71 28 GLU B CA 1
ATOM 1401 C C . GLU B 1 28 ? 10.944 42.536 36.726 1.00 27.85 28 GLU B C 1
ATOM 1402 O O . GLU B 1 28 ? 9.902 42.564 37.382 1.00 27.75 28 GLU B O 1
ATOM 1408 N N . LEU B 1 29 ? 12.143 42.477 37.298 1.00 28.17 29 LEU B N 1
ATOM 1409 C CA . LEU B 1 29 ? 12.278 42.467 38.753 1.00 28.16 29 LEU B CA 1
ATOM 1410 C C . LEU B 1 29 ? 11.721 43.765 39.337 1.00 28.05 29 LEU B C 1
ATOM 1411 O O . LEU B 1 29 ? 10.989 43.747 40.329 1.00 27.81 29 LEU B O 1
ATOM 1416 N N . ALA B 1 30 ? 12.063 44.891 38.716 1.00 27.38 30 ALA B N 1
ATOM 1417 C CA . ALA B 1 30 ? 11.587 46.186 39.191 1.00 28.90 30 ALA B CA 1
ATOM 1418 C C . ALA B 1 30 ? 10.056 46.244 39.159 1.00 29.82 30 ALA B C 1
ATOM 1419 O O . ALA B 1 30 ? 9.426 46.778 40.073 1.00 29.41 30 ALA B O 1
ATOM 1421 N N . ASP B 1 31 ? 9.465 45.685 38.109 1.00 30.73 31 ASP B N 1
ATOM 1422 C CA . ASP B 1 31 ? 8.013 45.665 37.972 1.00 33.59 31 ASP B CA 1
ATOM 1423 C C . ASP B 1 31 ? 7.359 44.810 39.047 1.00 33.53 31 ASP B C 1
ATOM 1424 O O . ASP B 1 31 ? 6.363 45.208 39.647 1.00 34.90 31 ASP B O 1
ATOM 1429 N N . ILE B 1 32 ? 7.917 43.627 39.281 1.00 33.26 32 ILE B N 1
ATOM 1430 C CA . ILE B 1 32 ? 7.387 42.729 40.299 1.00 31.68 32 ILE B CA 1
ATOM 1431 C C . ILE B 1 32 ? 7.503 43.343 41.695 1.00 33.17 32 ILE B C 1
ATOM 1432 O O . ILE B 1 32 ? 6.596 43.200 42.518 1.00 32.38 32 ILE B O 1
ATOM 1437 N N . LEU B 1 33 ? 8.607 44.041 41.952 1.00 32.52 33 LEU B N 1
ATOM 1438 C CA . LEU B 1 33 ? 8.841 44.636 43.266 1.00 34.33 33 LEU B CA 1
ATOM 1439 C C . LEU B 1 33 ? 8.456 46.107 43.400 1.00 35.99 33 LEU B C 1
ATOM 1440 O O . LEU B 1 33 ? 8.758 46.748 44.412 1.00 37.11 33 LEU B O 1
ATOM 1445 N N . ASN B 1 34 ? 7.785 46.639 42.384 1.00 37.57 34 ASN B N 1
ATOM 1446 C CA . ASN B 1 34 ? 7.338 48.030 42.397 1.00 38.40 34 ASN B CA 1
ATOM 1447 C C . ASN B 1 34 ? 8.447 49.008 42.788 1.00 38.45 34 ASN B C 1
ATOM 1448 O O . ASN B 1 34 ? 8.324 49.762 43.752 1.00 38.40 34 ASN B O 1
ATOM 1453 N N . THR B 1 35 ? 9.536 48.979 42.030 1.00 37.99 35 THR B N 1
ATOM 1454 C CA . THR B 1 35 ? 10.670 49.856 42.263 1.00 36.49 35 THR B CA 1
ATOM 1455 C C . THR B 1 35 ? 11.270 50.161 40.895 1.00 36.82 35 THR B C 1
ATOM 1456 O O . THR B 1 35 ? 10.677 49.827 39.872 1.00 37.60 35 THR B O 1
ATOM 1460 N N . THR B 1 36 ? 12.434 50.791 40.861 1.00 37.19 36 THR B N 1
ATOM 1461 C CA . THR B 1 36 ? 13.039 51.113 39.579 1.00 39.16 36 THR B CA 1
ATOM 1462 C C . THR B 1 36 ? 14.073 50.073 39.181 1.00 39.46 36 THR B C 1
ATOM 1463 O O . THR B 1 36 ? 14.601 49.350 40.026 1.00 38.32 36 THR B O 1
ATOM 1467 N N . ARG B 1 37 ? 14.354 50.011 37.885 1.00 38.75 37 ARG B N 1
ATOM 1468 C CA . ARG B 1 37 ? 15.332 49.082 37.349 1.00 40.83 37 ARG B CA 1
ATOM 1469 C C . ARG B 1 37 ? 16.706 49.438 37.896 1.00 39.85 37 ARG B C 1
ATOM 1470 O O . ARG B 1 37 ? 17.508 48.559 38.212 1.00 39.84 37 ARG B O 1
ATOM 1478 N N . GLN B 1 38 ? 16.973 50.735 38.006 1.00 39.18 38 GLN B N 1
ATOM 1479 C CA . GLN B 1 38 ? 18.253 51.204 38.522 1.00 39.56 38 GLN B CA 1
ATOM 1480 C C . GLN B 1 38 ? 18.470 50.700 39.950 1.00 38.85 38 GLN B C 1
ATOM 1481 O O . GLN B 1 38 ? 19.546 50.201 40.285 1.00 37.85 38 GLN B O 1
ATOM 1487 N N . ARG B 1 39 ? 17.447 50.827 40.787 1.00 37.85 39 ARG B N 1
ATOM 1488 C CA . ARG B 1 39 ? 17.554 50.373 42.167 1.00 39.60 39 ARG B CA 1
ATOM 1489 C C . ARG B 1 39 ? 17.739 48.857 42.233 1.00 37.29 39 ARG B C 1
ATOM 1490 O O . ARG B 1 39 ? 18.458 48.352 43.094 1.00 38.02 39 ARG B O 1
ATOM 1498 N N . ILE B 1 40 ? 17.095 48.131 41.323 1.00 34.52 40 ILE B N 1
ATOM 1499 C CA . ILE B 1 40 ? 17.239 46.683 41.297 1.00 31.13 40 ILE B CA 1
ATOM 1500 C C . ILE B 1 40 ? 18.678 46.354 40.917 1.00 31.02 40 ILE B C 1
ATOM 1501 O O . ILE B 1 40 ? 19.284 45.439 41.474 1.00 30.28 40 ILE B O 1
ATOM 1506 N N . ALA B 1 41 ? 19.220 47.107 39.966 1.00 31.31 41 ALA B N 1
ATOM 1507 C CA . ALA B 1 41 ? 20.586 46.893 39.511 1.00 31.63 41 ALA B CA 1
ATOM 1508 C C . ALA B 1 41 ? 21.551 47.049 40.676 1.00 32.11 41 ALA B C 1
ATOM 1509 O O . ALA B 1 41 ? 22.391 46.184 40.911 1.00 32.20 41 ALA B O 1
ATOM 1511 N N . ARG B 1 42 ? 21.421 48.151 41.408 1.00 32.50 42 ARG B N 1
ATOM 1512 C CA . ARG B 1 42 ? 22.284 48.403 42.551 1.00 33.54 42 ARG B CA 1
ATOM 1513 C C . ARG B 1 42 ? 22.145 47.327 43.625 1.00 32.61 42 ARG B C 1
ATOM 1514 O O . ARG B 1 42 ? 23.144 46.875 44.185 1.00 31.71 42 ARG B O 1
ATOM 1522 N N . ARG B 1 43 ? 20.912 46.915 43.913 1.00 31.86 43 ARG B N 1
ATOM 1523 C CA . ARG B 1 43 ? 20.681 45.891 44.927 1.00 30.90 43 ARG B CA 1
ATOM 1524 C C . ARG B 1 43 ? 21.353 44.569 44.561 1.00 30.47 43 ARG B C 1
ATOM 1525 O O . ARG B 1 43 ? 22.068 43.988 45.371 1.00 28.38 43 ARG B O 1
ATOM 1533 N N . ILE B 1 44 ? 21.128 44.100 43.339 1.00 30.67 44 ILE B N 1
ATOM 1534 C CA . ILE B 1 44 ? 21.731 42.851 42.892 1.00 32.18 44 ILE B CA 1
ATOM 1535 C C . ILE B 1 44 ? 23.245 42.957 42.898 1.00 32.43 44 ILE B C 1
ATOM 1536 O O . ILE B 1 44 ? 23.942 42.008 43.254 1.00 33.55 44 ILE B O 1
ATOM 1541 N N . ASP B 1 45 ? 23.754 44.120 42.518 1.00 33.28 45 ASP B N 1
ATOM 1542 C CA . ASP B 1 45 ? 25.192 44.324 42.481 1.00 34.92 45 ASP B CA 1
ATOM 1543 C C . ASP B 1 45 ? 25.793 44.229 43.880 1.00 34.38 45 ASP B C 1
ATOM 1544 O O . ASP B 1 45 ? 26.852 43.636 44.070 1.00 32.70 45 ASP B O 1
ATOM 1549 N N . LYS B 1 46 ? 25.108 44.805 44.860 1.00 34.19 46 LYS B N 1
ATOM 1550 C CA . LYS B 1 46 ? 25.589 44.761 46.233 1.00 35.86 46 LYS B CA 1
ATOM 1551 C C . LYS B 1 46 ? 25.547 43.321 46.744 1.00 35.42 46 LYS B C 1
ATOM 1552 O O . LYS B 1 46 ? 26.475 42.860 47.405 1.00 35.01 46 LYS B O 1
ATOM 1558 N N . LEU B 1 47 ? 24.467 42.613 46.430 1.00 34.42 47 LEU B N 1
ATOM 1559 C CA . LEU B 1 47 ? 24.324 41.230 46.861 1.00 35.62 47 LEU B CA 1
ATOM 1560 C C . LEU B 1 47 ? 25.477 40.380 46.335 1.00 35.37 47 LEU B C 1
ATOM 1561 O O . LEU B 1 47 ? 26.001 39.527 47.049 1.00 36.40 47 LEU B O 1
ATOM 1566 N N . LYS B 1 48 ? 25.878 40.622 45.092 1.00 36.89 48 LYS B N 1
ATOM 1567 C CA . LYS B 1 48 ? 26.973 39.865 44.499 1.00 38.69 48 LYS B CA 1
ATOM 1568 C C . LYS B 1 48 ? 28.300 40.266 45.128 1.00 39.35 48 LYS B C 1
ATOM 1569 O O . LYS B 1 48 ? 29.146 39.416 45.401 1.00 38.99 48 LYS B O 1
ATOM 1575 N N . LYS B 1 49 ? 28.473 41.562 45.368 1.00 40.35 49 LYS B N 1
ATOM 1576 C CA . LYS B 1 49 ? 29.707 42.060 45.963 1.00 42.20 49 LYS B CA 1
ATOM 1577 C C . LYS B 1 49 ? 29.904 41.479 47.363 1.00 41.24 49 LYS B C 1
ATOM 1578 O O . LYS B 1 49 ? 31.018 41.126 47.749 1.00 40.49 49 LYS B O 1
ATOM 1584 N N . LEU B 1 50 ? 28.809 41.376 48.113 1.00 39.57 50 LEU B N 1
ATOM 1585 C CA . LEU B 1 50 ? 28.839 40.851 49.473 1.00 37.05 50 LEU B CA 1
ATOM 1586 C C . LEU B 1 50 ? 28.859 39.327 49.544 1.00 35.71 50 LEU B C 1
ATOM 1587 O O . LEU B 1 50 ? 28.856 38.753 50.631 1.00 37.42 50 LEU B O 1
ATOM 1592 N N . GLY B 1 51 ? 28.876 38.670 48.391 1.00 34.21 51 GLY B N 1
ATOM 1593 C CA . GLY B 1 51 ? 28.892 37.218 48.389 1.00 31.43 51 GLY B CA 1
ATOM 1594 C C . GLY B 1 51 ? 27.570 36.579 48.795 1.00 30.35 51 GLY B C 1
ATOM 1595 O O . GLY B 1 51 ? 27.501 35.365 49.000 1.00 30.11 51 GLY B O 1
ATOM 1596 N N . ILE B 1 52 ? 26.517 37.381 48.925 1.00 29.49 52 ILE B N 1
ATOM 1597 C CA . ILE B 1 52 ? 25.219 36.831 49.299 1.00 30.20 52 ILE B CA 1
ATOM 1598 C C . ILE B 1 52 ? 24.715 35.942 48.157 1.00 29.10 52 ILE B C 1
ATOM 1599 O O . ILE B 1 52 ? 24.182 34.863 48.398 1.00 30.52 52 ILE B O 1
ATOM 1604 N N . ILE B 1 53 ? 24.884 36.395 46.919 1.00 28.24 53 ILE B N 1
ATOM 1605 C CA . ILE B 1 53 ? 24.527 35.587 45.755 1.00 29.17 53 ILE B CA 1
ATOM 1606 C C . ILE B 1 53 ? 25.888 35.181 45.206 1.00 31.37 53 ILE B C 1
ATOM 1607 O O . ILE B 1 53 ? 26.633 36.015 44.691 1.00 32.34 53 ILE B O 1
ATOM 1612 N N . ARG B 1 54 ? 26.217 33.904 45.326 1.00 31.61 54 ARG B N 1
ATOM 1613 C CA . ARG B 1 54 ? 27.512 33.415 44.887 1.00 34.54 54 ARG B CA 1
ATOM 1614 C C . ARG B 1 54 ? 27.569 32.967 43.439 1.00 35.92 54 ARG B C 1
ATOM 1615 O O . ARG B 1 54 ? 28.626 33.031 42.805 1.00 37.79 54 ARG B O 1
ATOM 1623 N N . LYS B 1 55 ? 26.439 32.523 42.906 1.00 33.97 55 LYS B N 1
ATOM 1624 C CA . LYS B 1 55 ? 26.428 32.023 41.544 1.00 32.91 55 LYS B CA 1
ATOM 1625 C C . LYS B 1 55 ? 25.035 32.022 40.922 1.00 30.00 55 LYS B C 1
ATOM 1626 O O . LYS B 1 55 ? 24.025 31.936 41.623 1.00 27.51 55 LYS B O 1
ATOM 1632 N N . PHE B 1 56 ? 25.003 32.146 39.600 1.00 28.38 56 PHE B N 1
ATOM 1633 C CA . PHE B 1 56 ? 23.768 32.105 38.823 1.00 28.30 56 PHE B CA 1
ATOM 1634 C C . PHE B 1 56 ? 23.910 30.793 38.072 1.00 27.55 56 PHE B C 1
ATOM 1635 O O . PHE B 1 56 ? 24.721 30.686 37.151 1.00 26.65 56 PHE B O 1
ATOM 1643 N N . THR B 1 57 ? 23.138 29.789 38.472 1.00 27.91 57 THR B N 1
ATOM 1644 C CA . THR B 1 57 ? 23.243 28.479 37.848 1.00 28.10 57 THR B CA 1
ATOM 1645 C C . THR B 1 57 ? 21.879 27.884 37.484 1.00 28.95 57 THR B C 1
ATOM 1646 O O . THR B 1 57 ? 20.874 28.598 37.432 1.00 30.92 57 THR B O 1
ATOM 1650 N N . ILE B 1 58 ? 21.850 26.581 37.220 1.00 27.75 58 ILE B N 1
ATOM 1651 C CA . ILE B 1 58 ? 20.610 25.904 36.856 1.00 28.39 58 ILE B CA 1
ATOM 1652 C C . ILE B 1 58 ? 20.423 24.606 37.622 1.00 28.10 58 ILE B C 1
ATOM 1653 O O . ILE B 1 58 ? 21.378 24.049 38.164 1.00 26.78 58 ILE B O 1
ATOM 1658 N N . ILE B 1 59 ? 19.183 24.137 37.677 1.00 27.39 59 ILE B N 1
ATOM 1659 C CA . ILE B 1 59 ? 18.882 22.863 38.315 1.00 28.95 59 ILE B CA 1
ATOM 1660 C C . ILE B 1 59 ? 18.495 21.939 37.167 1.00 30.74 59 ILE B C 1
ATOM 1661 O O . ILE B 1 59 ? 17.449 22.102 36.544 1.00 32.36 59 ILE B O 1
ATOM 1666 N N . PRO B 1 60 ? 19.349 20.966 36.852 1.00 32.55 60 PRO B N 1
ATOM 1667 C CA . PRO B 1 60 ? 19.002 20.072 35.751 1.00 34.50 60 PRO B CA 1
ATOM 1668 C C . PRO B 1 60 ? 18.456 18.760 36.272 1.00 35.80 60 PRO B C 1
ATOM 1669 O O . PRO B 1 60 ? 18.472 18.509 37.476 1.00 38.71 60 PRO B O 1
ATOM 1673 N N . ASP B 1 61 ? 17.957 17.936 35.361 1.00 35.50 61 ASP B N 1
ATOM 1674 C CA . ASP B 1 61 ? 17.475 16.614 35.722 1.00 34.37 61 ASP B CA 1
ATOM 1675 C C . ASP B 1 61 ? 18.714 15.793 35.372 1.00 32.38 61 ASP B C 1
ATOM 1676 O O . ASP B 1 61 ? 18.944 15.484 34.204 1.00 29.90 61 ASP B O 1
ATOM 1681 N N . ILE B 1 62 ? 19.529 15.473 36.375 1.00 31.07 62 ILE B N 1
ATOM 1682 C CA . ILE B 1 62 ? 20.772 14.740 36.127 1.00 29.58 62 ILE B CA 1
ATOM 1683 C C . ILE B 1 62 ? 20.589 13.366 35.484 1.00 29.33 62 ILE B C 1
ATOM 1684 O O . ILE B 1 62 ? 21.475 12.891 34.771 1.00 26.37 62 ILE B O 1
ATOM 1689 N N . ASP B 1 63 ? 19.450 12.727 35.733 1.00 30.30 63 ASP B N 1
ATOM 1690 C CA . ASP B 1 63 ? 19.204 11.421 35.142 1.00 33.09 63 ASP B CA 1
ATOM 1691 C C . ASP B 1 63 ? 19.136 11.577 33.625 1.00 34.02 63 ASP B C 1
ATOM 1692 O O . ASP B 1 63 ? 19.753 10.807 32.888 1.00 34.35 63 ASP B O 1
ATOM 1697 N N . LYS B 1 64 ? 18.403 12.589 33.161 1.00 33.07 64 LYS B N 1
ATOM 1698 C CA . LYS B 1 64 ? 18.271 12.832 31.726 1.00 31.04 64 LYS B CA 1
ATOM 1699 C C . LYS B 1 64 ? 19.603 13.224 31.093 1.00 31.38 64 LYS B C 1
ATOM 1700 O O . LYS B 1 64 ? 19.771 13.104 29.883 1.00 32.06 64 LYS B O 1
ATOM 1706 N N . LEU B 1 65 ? 20.545 13.703 31.903 1.00 29.95 65 LEU B N 1
ATOM 1707 C CA . LEU B 1 65 ? 21.861 14.082 31.386 1.00 28.31 65 LEU B CA 1
ATOM 1708 C C . LEU B 1 65 ? 22.793 12.884 31.379 1.00 27.93 65 LEU B C 1
ATOM 1709 O O . LEU B 1 65 ? 23.917 12.980 30.896 1.00 30.56 65 LEU B O 1
ATOM 1714 N N . GLY B 1 66 ? 22.335 11.765 31.936 1.00 27.28 66 GLY B N 1
ATOM 1715 C CA . GLY B 1 66 ? 23.156 10.571 31.968 1.00 25.94 66 GLY B CA 1
ATOM 1716 C C . GLY B 1 66 ? 24.033 10.459 33.202 1.00 26.56 66 GLY B C 1
ATOM 1717 O O . GLY B 1 66 ? 25.061 9.781 33.177 1.00 25.38 66 GLY B O 1
ATOM 1718 N N . TYR B 1 67 ? 23.620 11.108 34.286 1.00 25.85 67 TYR B N 1
ATOM 1719 C CA . TYR B 1 67 ? 24.374 11.088 35.531 1.00 26.75 67 TYR B CA 1
ATOM 1720 C C . TYR B 1 67 ? 23.530 10.549 36.681 1.00 27.50 67 TYR B C 1
ATOM 1721 O O . TYR B 1 67 ? 22.325 10.350 36.546 1.00 27.14 67 TYR B O 1
ATOM 1730 N N . MET B 1 68 ? 24.193 10.324 37.813 1.00 25.48 68 MET B N 1
ATOM 1731 C CA . MET B 1 68 ? 23.548 9.861 39.031 1.00 26.81 68 MET B CA 1
ATOM 1732 C C . MET B 1 68 ? 24.3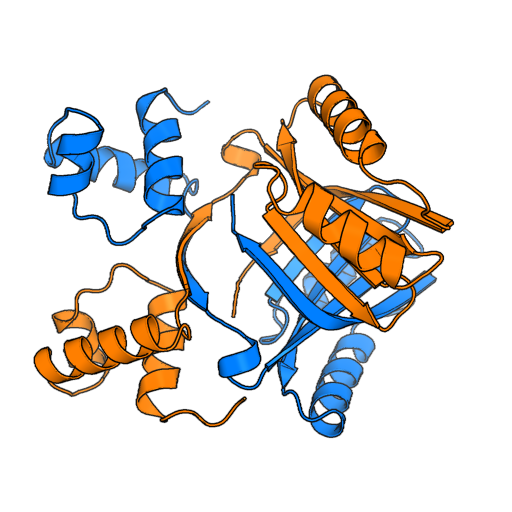30 10.477 40.188 1.00 26.42 68 MET B C 1
ATOM 1733 O O . MET B 1 68 ? 25.528 10.741 40.064 1.00 26.20 68 MET B O 1
ATOM 1738 N N . TYR B 1 69 ? 23.651 10.734 41.299 1.00 24.49 69 TYR B N 1
ATOM 1739 C CA . TYR B 1 69 ? 24.307 11.296 42.471 1.00 24.09 69 TYR B CA 1
ATOM 1740 C C . TYR B 1 69 ? 24.746 10.199 43.421 1.00 24.13 69 TYR B C 1
ATOM 1741 O O . TYR B 1 69 ? 24.213 9.088 43.415 1.00 26.35 69 TYR B O 1
ATOM 1750 N N . ALA B 1 70 ? 25.726 10.537 44.244 1.00 25.25 70 ALA B N 1
ATOM 1751 C CA . ALA B 1 70 ? 26.228 9.648 45.273 1.00 24.73 70 ALA B CA 1
ATOM 1752 C C . ALA B 1 70 ? 26.521 10.586 46.427 1.00 24.37 70 ALA B C 1
ATOM 1753 O O . ALA B 1 70 ? 27.020 11.694 46.221 1.00 24.57 70 ALA B O 1
ATOM 1755 N N . ILE B 1 71 ? 26.168 10.164 47.634 1.00 22.58 71 ILE B N 1
ATOM 1756 C CA . ILE B 1 71 ? 26.430 10.971 48.807 1.00 22.56 71 ILE B CA 1
ATOM 1757 C C . ILE B 1 71 ? 27.460 10.187 49.599 1.00 21.02 71 ILE B C 1
ATOM 1758 O O . ILE B 1 71 ? 27.297 8.988 49.817 1.00 20.96 71 ILE B O 1
ATOM 1763 N N . VAL B 1 72 ? 28.531 10.861 49.997 1.00 19.79 72 VAL B N 1
ATOM 1764 C CA . VAL B 1 72 ? 29.574 10.224 50.785 1.00 20.78 72 VAL B CA 1
ATOM 1765 C C . VAL B 1 72 ? 29.559 10.817 52.192 1.00 19.47 72 VAL B C 1
ATOM 1766 O O . VAL B 1 72 ? 29.711 12.026 52.389 1.00 19.72 72 VAL B O 1
ATOM 1770 N N . LEU B 1 73 ? 29.337 9.948 53.165 1.00 19.05 73 LEU B N 1
ATOM 1771 C CA . LEU B 1 73 ? 29.274 10.334 54.565 1.00 19.94 73 LEU B CA 1
ATOM 1772 C C . LEU B 1 73 ? 30.605 9.944 55.199 1.00 20.04 73 LEU B C 1
ATOM 1773 O O . LEU B 1 73 ? 30.997 8.776 55.184 1.00 19.70 73 LEU B O 1
ATOM 1778 N N . ILE B 1 74 ? 31.298 10.924 55.756 1.00 20.98 74 ILE B N 1
ATOM 1779 C CA . ILE B 1 74 ? 32.601 10.660 56.348 1.00 21.87 74 ILE B CA 1
ATOM 1780 C C . ILE B 1 74 ? 32.704 10.991 57.824 1.00 22.09 74 ILE B C 1
ATOM 1781 O O . ILE B 1 74 ? 32.243 12.038 58.270 1.00 22.12 74 ILE B O 1
ATOM 1786 N N . LYS B 1 75 ? 33.316 10.084 58.578 1.00 24.97 75 LYS B N 1
ATOM 1787 C CA . LYS B 1 75 ? 33.561 10.301 59.996 1.00 27.95 75 LYS B CA 1
ATOM 1788 C C . LYS B 1 75 ? 35.084 10.324 60.152 1.00 29.93 75 LYS B C 1
ATOM 1789 O O . LYS B 1 75 ? 35.748 9.326 59.898 1.00 27.19 75 LYS B O 1
ATOM 1795 N N . SER B 1 76 ? 35.627 11.469 60.557 1.00 32.65 76 SER B N 1
ATOM 1796 C CA . SER B 1 76 ? 37.068 11.630 60.735 1.00 38.07 76 SER B CA 1
ATOM 1797 C C . SER B 1 76 ? 37.597 11.189 62.098 1.00 42.01 76 SER B C 1
ATOM 1798 O O . SER B 1 76 ? 36.864 11.128 63.087 1.00 41.30 76 SER B O 1
ATOM 1801 N N . LYS B 1 77 ? 38.889 10.885 62.137 1.00 46.47 77 LYS B N 1
ATOM 1802 C CA . LYS B 1 77 ? 39.537 10.475 63.371 1.00 49.90 77 LYS B CA 1
ATOM 1803 C C . LYS B 1 77 ? 39.976 11.720 64.142 1.00 51.15 77 LYS B C 1
ATOM 1804 O O . LYS B 1 77 ? 39.997 11.709 65.372 1.00 53.83 77 LYS B O 1
ATOM 1810 N N . VAL B 1 78 ? 40.326 12.784 63.417 1.00 50.94 78 VAL B N 1
ATOM 1811 C CA . VAL B 1 78 ? 40.765 14.038 64.033 1.00 51.40 78 VAL B CA 1
ATOM 1812 C C . VAL B 1 78 ? 40.443 15.241 63.136 1.00 51.38 78 VAL B C 1
ATOM 1813 O O . VAL B 1 78 ? 40.357 15.104 61.918 1.00 50.78 78 VAL B O 1
ATOM 1817 N N . PRO B 1 79 ? 40.277 16.440 63.732 1.00 50.94 79 PRO B N 1
ATOM 1818 C CA . PRO B 1 79 ? 39.965 17.669 62.992 1.00 50.74 79 PRO B CA 1
ATOM 1819 C C . PRO B 1 79 ? 40.954 17.956 61.868 1.00 50.89 79 PRO B C 1
ATOM 1820 O O . PRO B 1 79 ? 40.559 18.225 60.731 1.00 51.55 79 PRO B O 1
ATOM 1824 N N . SER B 1 80 ? 42.240 17.903 62.202 1.00 50.25 80 SER B N 1
ATOM 1825 C CA . SER B 1 80 ? 43.308 18.153 61.243 1.00 49.53 80 SER B CA 1
ATOM 1826 C C . SER B 1 80 ? 43.128 17.317 59.985 1.00 48.52 80 SER B C 1
ATOM 1827 O O . SER B 1 80 ? 43.433 17.771 58.878 1.00 48.26 80 SER B O 1
ATOM 1830 N N . ASP B 1 81 ? 42.643 16.091 60.163 1.00 46.69 81 ASP B N 1
ATOM 1831 C CA . ASP B 1 81 ? 42.419 15.193 59.038 1.00 44.79 81 ASP B CA 1
ATOM 1832 C C . ASP B 1 81 ? 41.216 15.655 58.237 1.00 42.73 81 ASP B C 1
ATOM 1833 O O . ASP B 1 81 ? 41.217 15.585 57.007 1.00 41.83 81 ASP B O 1
ATOM 1838 N N . ALA B 1 82 ? 40.190 16.130 58.939 1.00 39.42 82 ALA B N 1
ATOM 1839 C CA . ALA B 1 82 ? 38.980 16.608 58.287 1.00 38.44 82 ALA B CA 1
ATOM 1840 C C . ALA B 1 82 ? 39.306 17.741 57.316 1.00 37.34 82 ALA B C 1
ATOM 1841 O O . ALA B 1 82 ? 38.992 17.663 56.131 1.00 36.30 82 ALA B O 1
ATOM 1843 N N . ASP B 1 83 ? 39.953 18.785 57.824 1.00 38.98 83 ASP B N 1
ATOM 1844 C CA . ASP B 1 83 ? 40.309 19.935 57.000 1.00 40.54 83 ASP B CA 1
ATOM 1845 C C . ASP B 1 83 ? 41.174 19.561 55.811 1.00 39.77 83 ASP B C 1
ATOM 1846 O O . ASP B 1 83 ? 41.012 20.117 54.723 1.00 38.68 83 ASP B O 1
ATOM 1851 N N . LYS B 1 84 ? 42.088 18.617 56.015 1.00 39.51 84 LYS B N 1
ATOM 1852 C CA . LYS B 1 84 ? 42.967 18.183 54.939 1.00 40.83 84 LYS B CA 1
ATOM 1853 C C . LYS B 1 84 ? 42.162 17.432 53.892 1.00 39.04 84 LYS B C 1
ATOM 1854 O O . LYS B 1 84 ? 42.370 17.616 52.698 1.00 41.39 84 LYS B O 1
ATOM 1860 N N . VAL B 1 85 ? 41.243 16.582 54.339 1.00 37.76 85 VAL B N 1
ATOM 1861 C CA . VAL B 1 85 ? 40.412 15.834 53.405 1.00 35.65 85 VAL B CA 1
ATOM 1862 C C . VAL B 1 85 ? 39.627 16.829 52.570 1.00 33.34 85 VAL B C 1
ATOM 1863 O O . VAL B 1 85 ? 39.553 16.714 51.348 1.00 31.65 85 VAL B O 1
ATOM 1867 N N . ILE B 1 86 ? 39.043 17.810 53.251 1.00 32.62 86 ILE B N 1
ATOM 1868 C CA . ILE B 1 86 ? 38.237 18.826 52.597 1.00 32.05 86 ILE B CA 1
ATOM 1869 C C . ILE B 1 86 ? 39.001 19.627 51.551 1.00 34.85 86 ILE B C 1
ATOM 1870 O O . ILE B 1 86 ? 38.472 19.905 50.474 1.00 33.27 86 ILE B O 1
ATOM 1875 N N . SER B 1 87 ? 40.242 19.997 51.856 1.00 36.01 87 SER B N 1
ATOM 1876 C CA . SER B 1 87 ? 41.035 20.762 50.900 1.00 40.00 87 SER B CA 1
ATOM 1877 C C . SER B 1 87 ? 41.465 19.834 49.769 1.00 39.45 87 SER B C 1
ATOM 1878 O O . SER B 1 87 ? 41.663 20.268 48.638 1.00 40.60 87 SER B O 1
ATOM 1881 N N . GLU B 1 88 ? 41.594 18.550 50.090 1.00 41.27 88 GLU B N 1
ATOM 1882 C CA . GLU B 1 88 ? 41.993 17.533 49.122 1.00 41.63 88 GLU B CA 1
ATOM 1883 C C . GLU B 1 88 ? 40.915 17.267 48.070 1.00 40.84 88 GLU B C 1
ATOM 1884 O O . GLU B 1 88 ? 41.222 17.079 46.895 1.00 42.59 88 GLU B O 1
ATOM 1890 N N . ILE B 1 89 ? 39.652 17.259 48.487 1.00 37.86 89 ILE B N 1
ATOM 1891 C CA . ILE B 1 89 ? 38.561 16.974 47.560 1.00 35.75 89 ILE B CA 1
ATOM 1892 C C . ILE B 1 89 ? 37.789 18.172 47.007 1.00 34.91 89 ILE B C 1
ATOM 1893 O O . ILE B 1 89 ? 37.104 18.048 45.992 1.00 35.76 89 ILE B O 1
ATOM 1898 N N . SER B 1 90 ? 37.889 19.324 47.659 1.00 33.97 90 SER B N 1
ATOM 1899 C CA . SER B 1 90 ? 37.154 20.500 47.207 1.00 33.81 90 SER B CA 1
ATOM 1900 C C . SER B 1 90 ? 37.460 20.963 45.788 1.00 34.76 90 SER B C 1
ATOM 1901 O O . SER B 1 90 ? 36.637 21.634 45.170 1.00 33.73 90 SER B O 1
ATOM 1904 N N . ASP B 1 91 ? 38.632 20.609 45.268 1.00 35.62 91 ASP B N 1
ATOM 1905 C CA . ASP B 1 91 ? 39.001 21.012 43.918 1.00 36.85 91 ASP B CA 1
ATOM 1906 C C . ASP B 1 91 ? 38.609 19.996 42.855 1.00 36.13 91 ASP B C 1
ATOM 1907 O O . ASP B 1 91 ? 38.721 20.280 41.666 1.00 36.13 91 ASP B O 1
ATOM 1912 N N . ILE B 1 92 ? 38.165 18.814 43.274 1.00 32.87 92 ILE B N 1
ATOM 1913 C CA . ILE B 1 92 ? 37.754 17.796 42.311 1.00 31.11 92 ILE B CA 1
ATOM 1914 C C . ILE B 1 92 ? 36.477 18.272 41.633 1.00 29.49 92 ILE B C 1
ATOM 1915 O O . ILE B 1 92 ? 35.518 18.660 42.299 1.00 29.41 92 ILE B O 1
ATOM 1920 N N . GLU B 1 93 ? 36.476 18.239 40.305 1.00 28.33 93 GLU B N 1
ATOM 1921 C CA . GLU B 1 93 ? 35.347 18.712 39.515 1.00 27.70 93 GLU B CA 1
ATOM 1922 C C . GLU B 1 93 ? 34.017 17.986 39.727 1.00 25.72 93 GLU B C 1
ATOM 1923 O O . GLU B 1 93 ? 32.950 18.623 39.759 1.00 22.64 93 GLU B O 1
ATOM 1929 N N . TYR B 1 94 ? 34.068 16.668 39.877 1.00 24.34 94 TYR B N 1
ATOM 1930 C CA . TYR B 1 94 ? 32.836 15.914 40.059 1.00 25.30 94 TYR B CA 1
ATOM 1931 C C . TYR B 1 94 ? 32.313 15.921 41.497 1.00 24.04 94 TYR B C 1
ATOM 1932 O O . TYR B 1 94 ? 31.287 15.305 41.803 1.00 25.05 94 TYR B O 1
ATOM 1941 N N . VAL B 1 95 ? 33.025 16.622 42.374 1.00 23.85 95 VAL B N 1
ATOM 1942 C CA . VAL B 1 95 ? 32.613 16.774 43.767 1.00 23.31 95 VAL B CA 1
ATOM 1943 C C . VAL B 1 95 ? 31.792 18.059 43.742 1.00 22.73 95 VAL B C 1
ATOM 1944 O O . VAL B 1 95 ? 32.351 19.139 43.576 1.00 23.39 95 VAL B O 1
ATOM 1948 N N . LYS B 1 96 ? 30.474 17.939 43.896 1.00 23.37 96 LYS B N 1
ATOM 1949 C CA . LYS B 1 96 ? 29.574 19.095 43.845 1.00 21.67 96 LYS B CA 1
ATOM 1950 C C . LYS B 1 96 ? 29.391 19.882 45.140 1.00 21.66 96 LYS B C 1
ATOM 1951 O O . LYS B 1 96 ? 29.157 21.095 45.111 1.00 20.66 96 LYS B O 1
ATOM 1957 N N . SER B 1 97 ? 29.470 19.205 46.278 1.00 21.06 97 SER B N 1
ATOM 1958 C CA . SER B 1 97 ? 29.333 19.905 47.544 1.00 20.69 97 SER B CA 1
ATOM 1959 C C . SER B 1 97 ? 30.126 19.221 48.634 1.00 20.60 97 SER B C 1
ATOM 1960 O O . SER B 1 97 ? 30.345 18.008 48.602 1.00 19.02 97 SER B O 1
ATOM 1963 N N . VAL B 1 98 ? 30.574 20.030 49.586 1.00 20.81 98 VAL B N 1
ATOM 1964 C CA . VAL B 1 98 ? 31.346 19.558 50.719 1.00 20.12 98 VAL B CA 1
ATOM 1965 C C . VAL B 1 98 ? 30.883 20.369 51.912 1.00 20.06 98 VAL B C 1
ATOM 1966 O O . VAL B 1 98 ? 30.858 21.602 51.878 1.00 21.29 98 VAL B O 1
ATOM 1970 N N . GLU B 1 99 ? 30.498 19.666 52.964 1.00 19.16 99 GLU B N 1
ATOM 1971 C CA . GLU B 1 99 ? 29.997 20.320 54.151 1.00 20.80 99 GLU B CA 1
ATOM 1972 C C . GLU B 1 99 ? 30.539 19.663 55.410 1.00 20.91 99 GLU B C 1
ATOM 1973 O O . GLU B 1 99 ? 30.827 18.465 55.424 1.00 20.16 99 GLU B O 1
ATOM 1979 N N . LYS B 1 100 ? 30.701 20.464 56.458 1.00 20.91 100 LYS B N 1
ATOM 1980 C CA . LYS B 1 100 ? 31.169 19.960 57.737 1.00 23.44 100 LYS B CA 1
ATOM 1981 C C . LYS B 1 100 ? 29.932 19.934 58.621 1.00 22.43 100 LYS B C 1
ATOM 1982 O O . LYS B 1 100 ? 29.112 20.850 58.580 1.00 22.38 100 LYS B O 1
ATOM 1988 N N . GLY B 1 101 ? 29.783 18.877 59.405 1.00 23.03 101 GLY B N 1
ATOM 1989 C CA . GLY B 1 101 ? 28.613 18.788 60.252 1.00 24.77 101 GLY B CA 1
ATOM 1990 C C . GLY B 1 101 ? 28.877 18.297 61.654 1.00 24.61 101 GLY B C 1
ATOM 1991 O O . GLY B 1 101 ? 29.970 17.853 61.989 1.00 23.08 101 GLY B O 1
ATOM 1992 N N . VAL B 1 102 ? 27.843 18.394 62.476 1.00 26.03 102 VAL B N 1
ATOM 1993 C CA . VAL B 1 102 ? 27.885 17.948 63.857 1.00 26.52 102 VAL B CA 1
ATOM 1994 C C . VAL B 1 102 ? 26.905 16.783 63.919 1.00 26.65 102 VAL B C 1
ATOM 1995 O O . VAL B 1 102 ? 25.702 16.970 63.701 1.00 23.53 102 VAL B O 1
ATOM 1999 N N . GLY B 1 103 ? 27.424 15.586 64.190 1.00 25.76 103 GLY B N 1
ATOM 2000 C CA . GLY B 1 103 ? 26.577 14.407 64.253 1.00 26.80 103 GLY B CA 1
ATOM 2001 C C . GLY B 1 103 ? 27.350 13.139 63.950 1.00 27.37 103 GLY B C 1
ATOM 2002 O O . GLY B 1 103 ? 28.576 13.115 64.095 1.00 26.84 103 GLY B O 1
ATOM 2003 N N . ARG B 1 104 ? 26.659 12.090 63.508 1.00 25.75 104 ARG B N 1
ATOM 2004 C CA . ARG B 1 104 ? 27.341 10.830 63.230 1.00 28.38 104 ARG B CA 1
ATOM 2005 C C . ARG B 1 104 ? 28.460 10.937 62.193 1.00 27.64 104 ARG B C 1
ATOM 2006 O O . ARG B 1 104 ? 29.417 10.166 62.233 1.00 27.64 104 ARG B O 1
ATOM 2014 N N . TYR B 1 105 ? 28.335 11.877 61.262 1.00 26.23 105 TYR B N 1
ATOM 2015 C CA . TYR B 1 105 ? 29.352 12.080 60.234 1.00 25.83 105 TYR B CA 1
ATOM 2016 C C . TYR B 1 105 ? 29.716 13.560 60.228 1.00 25.50 105 TYR B C 1
ATOM 2017 O O . TYR B 1 105 ? 28.829 14.420 60.224 1.00 26.79 105 TYR B O 1
ATOM 2026 N N . ASN B 1 106 ? 31.011 13.868 60.230 1.00 23.07 106 ASN B N 1
ATOM 2027 C CA . ASN B 1 106 ? 31.420 15.266 60.246 1.00 19.75 106 ASN B CA 1
ATOM 2028 C C . ASN B 1 106 ? 31.673 15.857 58.862 1.00 19.99 106 ASN B C 1
ATOM 2029 O O . ASN B 1 106 ? 31.791 17.070 58.716 1.00 20.56 106 ASN B O 1
ATOM 2034 N N . ILE B 1 107 ? 31.737 15.011 57.840 1.00 20.36 107 ILE B N 1
ATOM 2035 C CA . ILE B 1 107 ? 31.939 15.497 56.482 1.00 22.10 107 ILE B CA 1
ATOM 2036 C C . ILE B 1 107 ? 30.909 14.838 55.569 1.00 22.05 107 ILE B C 1
ATOM 2037 O O . ILE B 1 107 ? 30.751 13.614 55.564 1.00 22.11 107 ILE B O 1
ATOM 2042 N N . ILE B 1 108 ? 30.195 15.670 54.821 1.00 21.49 108 ILE B N 1
ATOM 2043 C CA . ILE B 1 108 ? 29.165 15.215 53.897 1.00 21.28 108 ILE B CA 1
ATOM 2044 C C . ILE B 1 108 ? 29.539 15.704 52.511 1.00 20.79 108 ILE B C 1
ATOM 2045 O O . ILE B 1 108 ? 29.695 16.903 52.300 1.00 20.16 108 ILE B O 1
ATOM 2050 N N . VAL B 1 109 ? 29.656 14.770 51.571 1.00 20.65 109 VAL B N 1
ATOM 2051 C CA . VAL B 1 109 ? 30.049 15.094 50.210 1.00 20.79 109 VAL B CA 1
ATOM 2052 C C . VAL B 1 109 ? 29.071 14.593 49.155 1.00 20.13 109 VAL B C 1
ATOM 2053 O O . VAL B 1 109 ? 28.557 13.489 49.250 1.00 22.10 109 VAL B O 1
ATOM 2057 N N . ARG B 1 110 ? 28.812 15.416 48.149 1.00 19.18 110 ARG B N 1
ATOM 2058 C CA . ARG B 1 110 ? 27.943 14.994 47.064 1.00 21.52 110 ARG B CA 1
ATOM 2059 C C . ARG B 1 110 ? 28.808 14.882 45.817 1.00 21.53 110 ARG B C 1
ATOM 2060 O O . ARG B 1 110 ? 29.579 15.792 45.511 1.00 22.47 110 ARG B O 1
ATOM 2068 N N . LEU B 1 111 ? 28.670 13.764 45.109 1.00 20.80 111 LEU B N 1
ATOM 2069 C CA . LEU B 1 111 ? 29.403 13.505 43.880 1.00 20.82 111 LEU B CA 1
ATOM 2070 C C . LEU B 1 111 ? 28.436 13.352 42.709 1.00 22.85 111 LEU B C 1
ATOM 2071 O O . LEU B 1 111 ? 27.336 12.811 42.867 1.00 21.64 111 LEU B O 1
ATOM 2076 N N . LEU B 1 112 ? 28.849 13.835 41.540 1.00 23.14 112 LEU B N 1
ATOM 2077 C CA . LEU B 1 112 ? 28.062 13.672 40.322 1.00 23.88 112 LEU B CA 1
ATOM 2078 C C . LEU B 1 112 ? 28.830 12.583 39.587 1.00 25.45 112 LEU B C 1
ATOM 2079 O O . LEU B 1 112 ? 29.995 12.778 39.237 1.00 26.40 112 LEU B O 1
ATOM 2084 N N . LEU B 1 113 ? 28.194 11.434 39.376 1.00 25.66 113 LEU B N 1
ATOM 2085 C CA . LEU B 1 113 ? 28.847 10.309 38.712 1.00 25.71 113 LEU B CA 1
ATOM 2086 C C . LEU B 1 113 ? 28.149 9.911 37.423 1.00 27.69 113 LEU B C 1
ATOM 2087 O O . LEU B 1 113 ? 27.000 10.294 37.180 1.00 27.46 113 LEU B O 1
ATOM 2092 N N . PRO B 1 114 ? 28.839 9.132 36.574 1.00 29.23 114 PRO B N 1
ATOM 2093 C CA . PRO B 1 114 ? 28.254 8.681 35.312 1.00 31.40 114 PRO B CA 1
ATOM 2094 C C . PRO B 1 114 ? 27.178 7.674 35.695 1.00 34.91 114 PRO B C 1
ATOM 2095 O O . PRO B 1 114 ? 27.350 6.921 36.655 1.00 36.01 114 PRO B O 1
ATOM 2099 N N . LYS B 1 115 ? 26.073 7.660 34.959 1.00 37.64 115 LYS B N 1
ATOM 2100 C CA . LYS B 1 115 ? 24.990 6.738 35.264 1.00 40.85 115 LYS B CA 1
ATOM 2101 C C . LYS B 1 115 ? 25.420 5.276 35.104 1.00 42.61 115 LYS B C 1
ATOM 2102 O O . LYS B 1 115 ? 24.842 4.382 35.724 1.00 42.44 115 LYS B O 1
ATOM 2108 N N . ASP B 1 116 ? 26.438 5.037 34.280 1.00 44.16 116 ASP B N 1
ATOM 2109 C CA . ASP B 1 116 ? 26.947 3.681 34.055 1.00 47.06 116 ASP B CA 1
ATOM 2110 C C . ASP B 1 116 ? 27.561 3.118 35.341 1.00 47.09 116 ASP B C 1
ATOM 2111 O O . ASP B 1 116 ? 28.521 3.675 35.877 1.00 46.37 116 ASP B O 1
ATOM 2116 N N . ILE B 1 117 ? 27.012 2.002 35.815 1.00 48.50 117 ILE B N 1
ATOM 2117 C CA . ILE B 1 117 ? 27.469 1.355 37.045 1.00 49.65 117 ILE B CA 1
ATOM 2118 C C . ILE B 1 117 ? 28.967 1.063 37.134 1.00 49.58 117 ILE B C 1
ATOM 2119 O O . ILE B 1 117 ? 29.573 1.253 38.190 1.00 49.36 117 ILE B O 1
ATOM 2124 N N . LYS B 1 118 ? 29.563 0.593 36.043 1.00 49.81 118 LYS B N 1
ATOM 2125 C CA . LYS B 1 118 ? 30.994 0.287 36.042 1.00 49.35 118 LYS B CA 1
ATOM 2126 C C . LYS B 1 118 ? 31.846 1.552 36.068 1.00 46.70 118 LYS B C 1
ATOM 2127 O O . LYS B 1 118 ? 32.878 1.602 36.740 1.00 46.37 118 LYS B O 1
ATOM 2133 N N . ASP B 1 119 ? 31.424 2.570 35.327 1.00 44.86 119 ASP B N 1
ATOM 2134 C CA . ASP B 1 119 ? 32.161 3.825 35.307 1.00 43.03 119 ASP B CA 1
ATOM 2135 C C . ASP B 1 119 ? 31.974 4.498 36.658 1.00 40.20 119 ASP B C 1
ATOM 2136 O O . ASP B 1 119 ? 32.914 5.045 37.224 1.00 40.06 119 ASP B O 1
ATOM 2141 N N . ALA B 1 120 ? 30.752 4.442 37.172 1.00 37.49 120 ALA B N 1
ATOM 2142 C CA . ALA B 1 120 ? 30.439 5.045 38.459 1.00 37.21 120 ALA B CA 1
ATOM 2143 C C . ALA B 1 120 ? 31.282 4.439 39.581 1.00 36.68 120 ALA B C 1
ATOM 2144 O O . ALA B 1 120 ? 31.856 5.164 40.396 1.00 34.73 120 ALA B O 1
ATOM 2146 N N . GLU B 1 121 ? 31.353 3.109 39.619 1.00 38.74 121 GLU B N 1
ATOM 2147 C CA . GLU B 1 121 ? 32.121 2.424 40.653 1.00 42.06 121 GLU B CA 1
ATOM 2148 C C . GLU B 1 121 ? 33.612 2.719 40.544 1.00 40.23 121 GLU B C 1
ATOM 2149 O O . GLU B 1 121 ? 34.296 2.855 41.557 1.00 41.85 121 GLU B O 1
ATOM 2155 N N . ASN B 1 122 ? 34.118 2.810 39.319 1.00 39.57 122 ASN B N 1
ATOM 2156 C CA . ASN B 1 122 ? 35.530 3.112 39.121 1.00 37.75 122 ASN B CA 1
ATOM 2157 C C . ASN B 1 122 ? 35.803 4.500 39.672 1.00 35.98 122 ASN B C 1
ATOM 2158 O O . ASN B 1 122 ? 36.795 4.719 40.365 1.00 34.51 122 ASN B O 1
ATOM 2163 N N . LEU B 1 123 ? 34.906 5.433 39.362 1.00 33.03 123 LEU B N 1
ATOM 2164 C CA . LEU B 1 123 ? 35.056 6.807 39.813 1.00 30.03 123 LEU B CA 1
ATOM 2165 C C . LEU B 1 123 ? 34.967 6.921 41.326 1.00 28.81 123 LEU B C 1
ATOM 2166 O O . LEU B 1 123 ? 35.686 7.714 41.934 1.00 26.53 123 LEU B O 1
ATOM 2171 N N . ILE B 1 124 ? 34.093 6.127 41.937 1.00 27.71 124 ILE B N 1
ATOM 2172 C CA . ILE B 1 124 ? 33.945 6.163 43.387 1.00 28.19 124 ILE B CA 1
ATOM 2173 C C . ILE B 1 124 ? 35.229 5.676 44.050 1.00 28.62 124 ILE B C 1
ATOM 2174 O O . ILE B 1 124 ? 35.687 6.258 45.036 1.00 27.74 124 ILE B O 1
ATOM 2179 N N . SER B 1 125 ? 35.808 4.613 43.501 1.00 30.92 125 SER B N 1
ATOM 2180 C CA . SER B 1 125 ? 37.052 4.056 44.030 1.00 32.29 125 SER B CA 1
ATOM 2181 C C . SER B 1 125 ? 38.155 5.091 43.934 1.00 30.31 125 SER B C 1
ATOM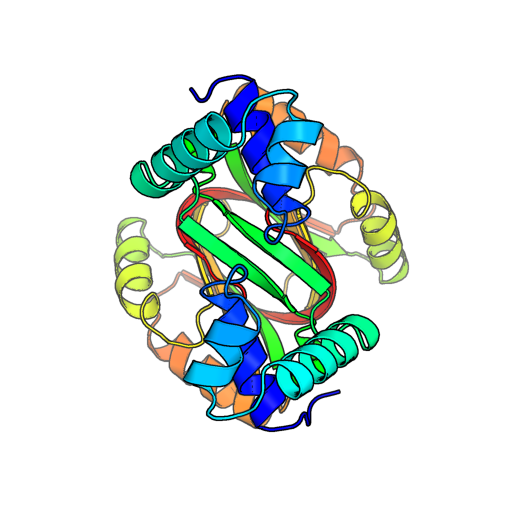 2182 O O . SER B 1 125 ? 38.952 5.238 44.852 1.00 30.60 125 SER B O 1
ATOM 2185 N N . GLU B 1 126 ? 38.210 5.807 42.815 1.00 31.04 126 GLU B N 1
ATOM 2186 C CA . GLU B 1 126 ? 39.233 6.829 42.653 1.00 31.93 126 GLU B CA 1
ATOM 2187 C C . GLU B 1 126 ? 39.059 7.902 43.712 1.00 30.90 126 GLU B C 1
ATOM 2188 O O . GLU B 1 126 ? 40.025 8.323 44.343 1.00 30.38 126 GLU B O 1
ATOM 2194 N N . PHE B 1 127 ? 37.821 8.348 43.903 1.00 28.96 127 PHE B N 1
ATOM 2195 C CA . PHE B 1 127 ? 37.545 9.375 44.893 1.00 26.65 127 PHE B CA 1
ATOM 2196 C C . PHE B 1 127 ? 37.930 8.921 46.294 1.00 24.78 127 PHE B C 1
ATOM 2197 O O . PHE B 1 127 ? 38.575 9.655 47.039 1.00 24.54 127 PHE B O 1
ATOM 2205 N N . LEU B 1 128 ? 37.531 7.706 46.648 1.00 27.32 128 LEU B N 1
ATOM 2206 C CA . LEU B 1 128 ? 37.810 7.175 47.976 1.00 28.69 128 LEU B CA 1
ATOM 2207 C C . LEU B 1 128 ? 39.304 7.069 48.294 1.00 30.29 128 LEU B C 1
ATOM 2208 O O . LEU B 1 128 ? 39.700 7.196 49.453 1.00 28.78 128 LEU B O 1
ATOM 2213 N N . GLN B 1 129 ? 40.130 6.840 47.277 1.00 30.61 129 GLN B N 1
ATOM 2214 C CA . GLN B 1 129 ? 41.571 6.742 47.503 1.00 35.77 129 GLN B CA 1
ATOM 2215 C C . GLN B 1 129 ? 42.082 8.049 48.092 1.00 35.70 129 GLN B C 1
ATOM 2216 O O . GLN B 1 129 ? 43.064 8.067 48.830 1.00 35.71 129 GLN B O 1
ATOM 2222 N N . ARG B 1 130 ? 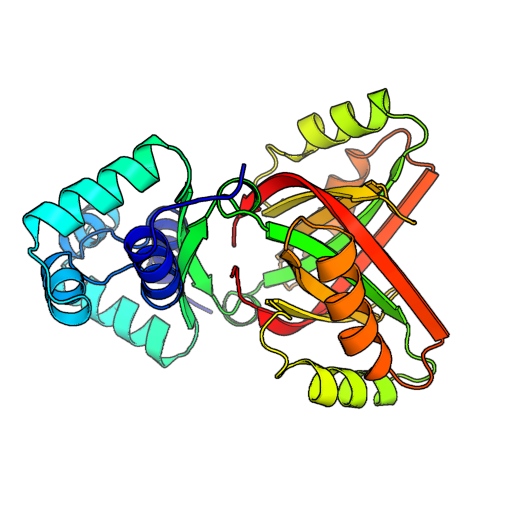41.391 9.139 47.769 1.00 37.40 130 ARG B N 1
ATOM 2223 C CA . ARG B 1 130 ? 41.756 10.465 48.248 1.00 37.29 130 ARG B CA 1
ATOM 2224 C C . ARG B 1 130 ? 41.324 10.708 49.685 1.00 37.43 130 ARG B C 1
ATOM 2225 O O . ARG B 1 130 ? 41.654 11.731 50.275 1.00 37.14 130 ARG B O 1
ATOM 2233 N N . ILE B 1 131 ? 40.583 9.767 50.253 1.00 37.67 131 ILE B N 1
ATOM 2234 C CA . ILE B 1 131 ? 40.131 9.909 51.628 1.00 39.04 131 ILE B CA 1
ATOM 2235 C C . ILE B 1 131 ? 40.971 9.037 52.550 1.00 39.57 131 ILE B C 1
ATOM 2236 O O . ILE B 1 131 ? 40.806 7.818 52.594 1.00 39.71 131 ILE B O 1
ATOM 2241 N N . LYS B 1 132 ? 41.882 9.664 53.282 1.00 41.22 132 LYS B N 1
ATOM 2242 C CA . LYS B 1 132 ? 42.735 8.923 54.197 1.00 42.77 132 LYS B CA 1
ATOM 2243 C C . LYS B 1 132 ? 42.423 9.317 55.631 1.00 42.92 132 LYS B C 1
ATOM 2244 O O . LYS B 1 132 ? 41.885 10.398 55.882 1.00 42.97 132 LYS B O 1
ATOM 2250 N N . ASN B 1 133 ? 42.751 8.430 56.565 1.00 41.92 133 ASN B N 1
ATOM 2251 C CA . ASN B 1 133 ? 42.551 8.699 57.985 1.00 43.76 133 ASN B CA 1
ATOM 2252 C C . ASN B 1 133 ? 41.091 8.869 58.404 1.00 42.04 133 ASN B C 1
ATOM 2253 O O . ASN B 1 133 ? 40.777 9.711 59.252 1.00 42.14 133 ASN B O 1
ATOM 2258 N N . ALA B 1 134 ? 40.205 8.072 57.819 1.00 38.87 134 ALA B N 1
ATOM 2259 C CA . ALA B 1 134 ? 38.787 8.140 58.154 1.00 35.91 134 ALA B CA 1
ATOM 2260 C C . ALA B 1 134 ? 38.392 6.907 58.955 1.00 32.71 134 ALA B C 1
ATOM 2261 O O . ALA B 1 134 ? 38.814 5.797 58.648 1.00 32.75 134 ALA B O 1
ATOM 2263 N N . GLU B 1 135 ? 37.601 7.105 60.000 1.00 30.63 135 GLU B N 1
ATOM 2264 C CA . GLU B 1 135 ? 37.149 5.994 60.821 1.00 30.51 135 GLU B CA 1
ATOM 2265 C C . GLU B 1 135 ? 36.008 5.282 60.092 1.00 28.56 135 GLU B C 1
ATOM 2266 O O . GLU B 1 135 ? 35.920 4.057 60.093 1.00 25.85 135 GLU B O 1
ATOM 2272 N N . ASN B 1 136 ? 35.145 6.062 59.451 1.00 26.56 136 ASN B N 1
ATOM 2273 C CA . ASN B 1 136 ? 34.012 5.500 58.733 1.00 24.83 136 ASN B CA 1
ATOM 2274 C C . ASN B 1 136 ? 33.674 6.284 57.475 1.00 20.61 136 ASN B C 1
ATOM 2275 O O . ASN B 1 136 ? 33.651 7.512 57.486 1.00 17.05 136 ASN B O 1
ATOM 2280 N N . VAL B 1 137 ? 33.412 5.554 56.396 1.00 18.38 137 VAL B N 1
ATOM 2281 C CA . VAL B 1 137 ? 33.033 6.145 55.126 1.00 22.60 137 VAL B CA 1
ATOM 2282 C C . VAL B 1 137 ? 31.832 5.365 54.589 1.00 24.12 137 VAL B C 1
ATOM 2283 O O . VAL B 1 137 ? 31.902 4.153 54.414 1.00 28.01 137 VAL B O 1
ATOM 2287 N N . GLU B 1 138 ? 30.730 6.062 54.346 1.00 24.14 138 GLU B N 1
ATOM 2288 C CA . GLU B 1 138 ? 29.523 5.433 53.819 1.00 22.36 138 GLU B CA 1
ATOM 2289 C C . GLU B 1 138 ? 29.189 6.069 52.482 1.00 21.62 138 GLU B C 1
ATOM 2290 O O . GLU B 1 138 ? 29.094 7.287 52.384 1.00 19.28 138 GLU B O 1
ATOM 2296 N N . VAL B 1 139 ? 29.027 5.249 51.452 1.00 20.59 139 VAL B N 1
ATOM 2297 C CA . VAL B 1 139 ? 28.663 5.763 50.142 1.00 23.89 139 VAL B CA 1
ATOM 2298 C C . VAL B 1 139 ? 27.201 5.409 49.877 1.00 24.74 139 VAL B C 1
ATOM 2299 O O . VAL B 1 139 ? 26.816 4.238 49.945 1.00 25.36 139 VAL B O 1
ATOM 2303 N N . ILE B 1 140 ? 26.387 6.423 49.599 1.00 24.48 140 ILE B N 1
ATOM 2304 C CA . ILE B 1 140 ? 24.975 6.197 49.297 1.00 22.85 140 ILE B CA 1
ATOM 2305 C C . ILE B 1 140 ? 24.739 6.525 47.828 1.00 21.72 140 ILE B C 1
ATOM 2306 O O . ILE B 1 140 ? 24.931 7.664 47.407 1.00 22.16 140 ILE B O 1
ATOM 2311 N N . LEU B 1 141 ? 24.343 5.528 47.044 1.00 21.78 141 LEU B N 1
ATOM 2312 C CA . LEU B 1 141 ? 24.058 5.758 45.633 1.00 22.39 141 LEU B CA 1
ATOM 2313 C C . LEU B 1 141 ? 22.628 6.302 45.556 1.00 21.45 141 LEU B C 1
ATOM 2314 O O . LEU B 1 141 ? 21.716 5.738 46.161 1.00 22.65 141 LEU B O 1
ATOM 2319 N N . ILE B 1 142 ? 22.430 7.403 44.839 1.00 20.64 142 ILE B N 1
ATOM 2320 C CA . ILE B 1 142 ? 21.090 7.985 44.740 1.00 22.32 142 ILE B CA 1
ATOM 2321 C C . ILE B 1 142 ? 20.316 7.436 43.550 1.00 22.21 142 ILE B C 1
ATOM 2322 O O . ILE B 1 142 ? 20.620 7.753 42.407 1.00 25.06 142 ILE B O 1
ATOM 2327 N N . SER B 1 143 ? 19.312 6.613 43.827 1.00 25.08 143 SER B N 1
ATOM 2328 C CA . SER B 1 143 ? 18.509 6.015 42.769 1.00 27.43 143 SER B CA 1
ATOM 2329 C C . SER B 1 143 ? 17.416 6.958 42.289 1.00 28.67 143 SER B C 1
ATOM 2330 O O . SER B 1 143 ? 16.958 6.857 41.150 1.00 30.29 143 SER B O 1
ATOM 2333 N N . GLU B 1 144 ? 17.001 7.883 43.147 1.00 27.53 144 GLU B N 1
ATOM 2334 C CA . GLU B 1 144 ? 15.961 8.829 42.763 1.00 29.42 144 GLU B CA 1
ATOM 2335 C C . GLU B 1 144 ? 16.070 10.177 43.459 1.00 26.75 144 GLU B C 1
ATOM 2336 O O . GLU B 1 144 ? 16.281 10.247 44.668 1.00 27.11 144 GLU B O 1
ATOM 2342 N N . VAL B 1 145 ? 15.923 11.245 42.685 1.00 25.17 145 VAL B N 1
ATOM 2343 C CA . VAL B 1 145 ? 15.927 12.590 43.235 1.00 24.59 145 VAL B CA 1
ATOM 2344 C C . VAL B 1 145 ? 14.459 13.017 43.181 1.00 25.49 145 VAL B C 1
ATOM 2345 O O . VAL B 1 145 ? 13.907 13.227 42.105 1.00 25.51 145 VAL B O 1
ATOM 2349 N N . ARG B 1 146 ? 13.824 13.136 44.342 1.00 25.74 146 ARG B N 1
ATOM 2350 C CA . ARG B 1 146 ? 12.415 13.505 44.393 1.00 26.33 146 ARG B CA 1
ATOM 2351 C C . ARG B 1 146 ? 12.181 15.006 44.510 1.00 26.25 146 ARG B C 1
ATOM 2352 O O . ARG B 1 146 ? 11.240 15.545 43.933 1.00 26.02 146 ARG B O 1
ATOM 2360 N N . LYS B 1 147 ? 13.036 15.679 45.262 1.00 25.11 147 LYS B N 1
ATOM 2361 C CA . LYS B 1 147 ? 12.920 17.114 45.435 1.00 25.10 147 LYS B CA 1
ATOM 2362 C C . LYS B 1 147 ? 14.329 17.672 45.472 1.00 25.88 147 LYS B C 1
ATOM 2363 O O . LYS B 1 147 ? 15.222 17.046 46.033 1.00 23.30 147 LYS B O 1
ATOM 2369 N N . PHE B 1 148 ? 14.533 18.832 44.856 1.00 26.72 148 PHE B N 1
ATOM 2370 C CA . PHE B 1 148 ? 15.852 19.442 44.854 1.00 28.92 148 PHE B CA 1
ATOM 2371 C C . PHE B 1 148 ? 15.799 20.952 44.646 1.00 30.21 148 PHE B C 1
ATOM 2372 O O . PHE B 1 148 ? 15.542 21.424 43.541 1.00 30.82 148 PHE B O 1
ATOM 2380 N N . GLU B 1 149 ? 16.042 21.700 45.717 1.00 32.95 149 GLU B N 1
ATOM 2381 C CA . GLU B 1 149 ? 16.052 23.161 45.668 1.00 36.03 149 GLU B CA 1
ATOM 2382 C C . GLU B 1 149 ? 17.229 23.622 46.501 1.00 36.75 149 GLU B C 1
ATOM 2383 O O . GLU B 1 149 ? 17.765 22.856 47.296 1.00 37.65 149 GLU B O 1
ATOM 2389 N N . ILE B 1 150 ? 17.621 24.878 46.334 1.00 38.17 150 ILE B N 1
ATOM 2390 C CA . ILE B 1 150 ? 18.726 25.417 47.114 1.00 40.15 150 ILE B CA 1
ATOM 2391 C C . ILE B 1 150 ? 18.159 26.140 48.338 1.00 42.07 150 ILE B C 1
ATOM 2392 O O . ILE B 1 150 ? 18.642 25.957 49.457 1.00 42.74 150 ILE B O 1
ATOM 2397 N N . ILE B 1 151 ? 17.137 26.962 48.114 1.00 43.98 151 ILE B N 1
ATOM 2398 C CA . ILE B 1 151 ? 16.472 27.685 49.193 1.00 47.47 151 ILE B CA 1
ATOM 2399 C C . ILE B 1 151 ? 14.971 27.722 48.922 1.00 48.58 151 ILE B C 1
ATOM 2400 O O . ILE B 1 151 ? 14.583 27.506 47.754 1.00 50.00 151 ILE B O 1
#

InterPro domains:
  IPR000485 AsnC-type HTH domain [PR00033] (4-20)
  IPR000485 AsnC-type HTH domain [PR00033] (20-31)
  IPR000485 AsnC-type HTH domain [PR00033] (31-50)
  IPR000485 AsnC-type HTH domain [PS50956] (4-65)
  IPR011008 Dimeric alpha-beta barrel [SSF54909] (65-142)
  IPR019885 Transcription regulator HTH, AsnC-type, conserved site [PS00519] (22-48)
  IPR019888 Transcription regulator AsnC-like [SM00344] (4-110)
  IPR036388 Winged helix-like DNA-binding domain superfamily [G3DSA:1.10.10.10] (1-55)
  IPR036390 Winged helix DNA-binding domain superfamily [SSF46785] (3-64)
  IPR050684 Transcriptional regulator Lrp/AsnC/Siroheme decarboxylase [PTHR43413] (1-135)